Protein AF-A0AA35XNC8-F1 (afdb_monomer_lite)

Radius of gyration: 22.37 Å; chains: 1; bounding box: 55×34×72 Å

Structure (mmCIF, N/CA/C/O backbone):
data_AF-A0AA35XNC8-F1
#
_entry.id   AF-A0AA35XNC8-F1
#
loop_
_atom_site.group_PDB
_atom_site.id
_atom_site.type_symbol
_atom_site.label_atom_id
_atom_site.label_alt_id
_atom_site.label_comp_id
_atom_site.label_asym_id
_atom_site.label_entity_id
_atom_site.label_seq_id
_atom_site.pdbx_PDB_ins_code
_atom_site.Cartn_x
_atom_site.Cartn_y
_atom_site.Cartn_z
_atom_site.occupancy
_atom_site.B_iso_or_equiv
_atom_site.auth_seq_id
_atom_site.auth_comp_id
_atom_site.auth_asym_id
_atom_site.auth_atom_id
_atom_site.pdbx_PDB_model_num
ATOM 1 N N . MET A 1 1 ? 2.732 8.756 -33.847 1.00 61.25 1 MET A N 1
ATOM 2 C CA . MET A 1 1 ? 2.305 8.110 -32.592 1.00 61.25 1 MET A CA 1
ATOM 3 C C . MET A 1 1 ? 0.828 7.819 -32.743 1.00 61.25 1 MET A C 1
ATOM 5 O O . MET A 1 1 ? 0.049 8.764 -32.732 1.00 61.25 1 MET A O 1
ATOM 9 N N . ASP A 1 2 ? 0.457 6.564 -33.000 1.00 80.44 2 ASP A N 1
ATOM 10 C CA . ASP A 1 2 ? -0.952 6.198 -33.163 1.00 80.44 2 ASP A CA 1
ATOM 11 C C . ASP A 1 2 ? -1.703 6.401 -31.843 1.00 80.44 2 ASP A C 1
ATOM 13 O O . ASP A 1 2 ? -1.246 5.973 -30.781 1.00 80.44 2 ASP A O 1
ATOM 17 N N . TYR A 1 3 ? -2.865 7.059 -31.907 1.00 86.06 3 TYR A N 1
ATOM 18 C CA . TYR A 1 3 ? -3.684 7.421 -30.743 1.00 86.06 3 TYR A CA 1
ATOM 19 C C . TYR A 1 3 ? -4.004 6.230 -29.823 1.00 86.06 3 TYR A C 1
ATOM 21 O O . TYR A 1 3 ? -4.162 6.409 -28.618 1.00 86.06 3 TYR A O 1
ATOM 29 N N . ILE A 1 4 ? -4.061 5.014 -30.370 1.00 87.62 4 ILE A N 1
ATOM 30 C CA . ILE A 1 4 ? -4.363 3.781 -29.632 1.00 87.62 4 ILE A CA 1
ATOM 31 C C . ILE A 1 4 ? -3.301 3.482 -28.566 1.00 87.62 4 ILE A C 1
ATOM 33 O O . ILE A 1 4 ? -3.657 3.203 -27.424 1.00 87.62 4 ILE A O 1
ATOM 37 N N . TYR A 1 5 ? -2.010 3.586 -28.893 1.00 87.19 5 TYR A N 1
ATOM 38 C CA . TYR A 1 5 ? -0.937 3.305 -27.930 1.00 87.19 5 TYR A CA 1
ATOM 39 C C . TYR A 1 5 ? -0.861 4.371 -26.836 1.00 87.19 5 TYR A C 1
ATOM 41 O O . TYR A 1 5 ? -0.647 4.054 -25.668 1.00 87.19 5 TYR A O 1
ATOM 49 N N . PHE A 1 6 ? -1.134 5.632 -27.187 1.00 87.31 6 PHE A N 1
ATOM 50 C CA . PHE A 1 6 ? -1.259 6.703 -26.199 1.00 87.31 6 PHE A CA 1
ATOM 51 C C . PHE A 1 6 ? -2.399 6.428 -25.203 1.00 87.31 6 PHE A C 1
ATOM 53 O O . PHE A 1 6 ? -2.212 6.544 -23.990 1.00 87.31 6 PHE A O 1
ATOM 60 N N . LEU A 1 7 ? -3.568 6.014 -25.702 1.00 89.81 7 LEU A N 1
ATOM 61 C CA . LEU A 1 7 ? -4.708 5.647 -24.860 1.00 89.81 7 LEU A CA 1
ATOM 62 C C . LEU A 1 7 ? -4.419 4.409 -24.001 1.00 89.81 7 LEU A C 1
ATOM 64 O O . LEU A 1 7 ? -4.830 4.382 -22.843 1.00 89.81 7 LEU A O 1
ATOM 68 N N . ALA A 1 8 ? -3.684 3.422 -24.524 1.00 91.12 8 ALA A N 1
ATOM 69 C CA . ALA A 1 8 ? -3.247 2.258 -23.754 1.00 91.12 8 ALA A CA 1
ATOM 70 C C . ALA A 1 8 ? -2.325 2.664 -22.592 1.00 91.12 8 ALA A C 1
ATOM 72 O O . ALA A 1 8 ? -2.560 2.253 -21.457 1.00 91.12 8 ALA A O 1
ATOM 73 N N . GLY A 1 9 ? -1.346 3.543 -22.836 1.00 87.81 9 GLY A N 1
ATOM 74 C CA . GLY A 1 9 ? -0.473 4.089 -21.791 1.00 87.81 9 GLY A CA 1
ATOM 75 C C . GLY A 1 9 ? -1.245 4.829 -20.692 1.00 87.81 9 GLY A C 1
ATOM 76 O O . GLY A 1 9 ? -1.026 4.591 -19.502 1.00 87.81 9 GLY A O 1
ATOM 77 N N . PHE A 1 10 ? -2.209 5.674 -21.071 1.00 91.19 10 PHE A N 1
ATOM 78 C CA . PHE A 1 10 ? -3.098 6.332 -20.106 1.00 91.19 10 PHE A CA 1
ATOM 79 C C . PHE A 1 10 ? -3.955 5.318 -19.330 1.00 91.19 10 PHE A C 1
ATOM 81 O O . PHE A 1 10 ? -4.098 5.416 -18.110 1.00 91.19 10 PHE A O 1
ATOM 88 N N . GLY A 1 11 ? -4.489 4.314 -20.027 1.00 91.06 11 GLY A N 1
ATOM 89 C CA . GLY A 1 11 ? -5.293 3.244 -19.449 1.00 91.06 11 GLY A CA 1
ATOM 90 C C . GLY A 1 11 ? -4.526 2.379 -18.447 1.00 91.06 11 GLY A C 1
ATOM 91 O O . GLY A 1 11 ? -5.089 2.009 -17.419 1.00 91.06 11 GLY A O 1
ATOM 92 N N . ILE A 1 12 ? -3.239 2.108 -18.689 1.00 89.88 12 ILE A N 1
ATOM 93 C CA . ILE A 1 12 ? -2.353 1.416 -17.740 1.00 89.88 12 ILE A CA 1
ATOM 94 C C . ILE A 1 12 ? -2.270 2.204 -16.434 1.00 89.88 12 ILE A C 1
ATOM 96 O O . ILE A 1 12 ? -2.503 1.646 -15.361 1.00 89.88 12 ILE A O 1
ATOM 100 N N . LEU A 1 13 ? -1.979 3.506 -16.520 1.00 87.25 13 LEU A N 1
ATOM 101 C CA . LEU A 1 13 ? -1.857 4.362 -15.342 1.00 87.25 13 LEU A CA 1
ATOM 102 C C . LEU A 1 13 ? -3.179 4.414 -14.565 1.00 87.25 13 LEU A C 1
ATOM 104 O O . LEU A 1 13 ? -3.194 4.217 -13.349 1.00 87.25 13 LEU A O 1
ATOM 108 N N . ALA A 1 14 ? -4.294 4.611 -15.273 1.00 90.06 14 ALA A N 1
ATOM 109 C CA . ALA A 1 14 ? -5.628 4.600 -14.683 1.00 90.06 14 ALA A CA 1
ATOM 110 C C . ALA A 1 14 ? -5.950 3.256 -14.006 1.00 90.06 14 ALA A C 1
ATOM 112 O O . ALA A 1 14 ? -6.479 3.242 -12.897 1.00 90.06 14 ALA A O 1
ATOM 113 N N . GLY A 1 15 ? -5.592 2.130 -14.629 1.00 84.31 15 GLY A N 1
ATOM 114 C CA . GLY A 1 15 ? -5.801 0.791 -14.080 1.00 84.31 15 GLY A CA 1
ATOM 115 C C . GLY A 1 15 ? -4.988 0.527 -12.811 1.00 84.31 15 GLY A C 1
ATOM 116 O O . GLY A 1 15 ? -5.530 0.005 -11.837 1.00 84.31 15 GLY A O 1
ATOM 117 N N . ILE A 1 16 ? -3.722 0.955 -12.768 1.00 84.38 16 ILE A N 1
ATOM 118 C CA . ILE A 1 16 ? -2.881 0.864 -11.561 1.00 84.38 16 ILE A CA 1
ATOM 119 C C . ILE A 1 16 ? -3.500 1.677 -10.417 1.00 84.38 16 ILE A C 1
ATOM 121 O O . ILE A 1 16 ? -3.645 1.170 -9.301 1.00 84.38 16 ILE A O 1
ATOM 125 N N . TYR A 1 17 ? -3.930 2.914 -10.688 1.00 85.00 17 TYR A N 1
ATOM 126 C CA . TYR A 1 17 ? -4.612 3.725 -9.678 1.00 85.00 17 TYR A CA 1
ATOM 127 C C . TYR A 1 17 ? -5.969 3.140 -9.271 1.00 85.00 17 TYR A C 1
ATOM 129 O O . TYR A 1 17 ? -6.322 3.226 -8.100 1.00 85.00 17 TYR A O 1
ATOM 137 N N . ALA A 1 18 ? -6.697 2.475 -10.171 1.00 86.31 18 ALA A N 1
ATOM 138 C CA . ALA A 1 18 ? -7.939 1.786 -9.827 1.00 86.31 18 ALA A CA 1
ATOM 139 C C . ALA A 1 18 ? -7.706 0.622 -8.847 1.00 86.31 18 ALA A C 1
ATOM 141 O O . ALA A 1 18 ? -8.467 0.472 -7.890 1.00 86.31 18 ALA A O 1
ATOM 142 N N . VAL A 1 19 ? -6.630 -0.158 -9.014 1.00 81.50 19 VAL A N 1
ATOM 143 C CA . VAL A 1 19 ? -6.232 -1.190 -8.035 1.00 81.50 19 VAL A CA 1
ATOM 144 C C . VAL A 1 19 ? -5.935 -0.556 -6.674 1.00 81.50 19 VAL A C 1
ATOM 146 O O . VAL A 1 19 ? -6.385 -1.052 -5.639 1.00 81.50 19 VAL A O 1
ATOM 149 N N . PHE A 1 20 ? -5.232 0.576 -6.664 1.00 78.25 20 PHE A N 1
ATOM 150 C CA . PHE A 1 20 ? -4.963 1.322 -5.436 1.00 78.25 20 PHE A CA 1
ATOM 151 C C . PHE A 1 20 ? -6.258 1.817 -4.767 1.00 78.25 20 PHE A C 1
ATOM 153 O O . PHE A 1 20 ? -6.438 1.662 -3.556 1.00 78.25 20 PHE A O 1
ATOM 160 N N . THR A 1 21 ? -7.206 2.333 -5.553 1.00 82.38 21 THR A N 1
ATOM 161 C CA . THR A 1 21 ? -8.539 2.729 -5.081 1.00 82.38 21 THR A CA 1
ATOM 162 C C . THR A 1 21 ? -9.328 1.548 -4.513 1.00 82.38 21 THR A C 1
ATOM 164 O O . THR A 1 21 ? -10.007 1.722 -3.502 1.00 82.38 21 THR A O 1
ATOM 167 N N . LEU A 1 22 ? -9.223 0.341 -5.084 1.00 77.44 22 LEU A N 1
ATOM 168 C CA . LEU A 1 22 ? -9.849 -0.859 -4.513 1.00 77.44 22 LEU A CA 1
ATOM 169 C C . LEU A 1 22 ? -9.282 -1.193 -3.128 1.00 77.44 22 LEU A C 1
ATOM 171 O O . LEU A 1 22 ? -10.053 -1.456 -2.207 1.00 77.44 22 LEU A O 1
ATOM 175 N N . GLY A 1 23 ? -7.961 -1.112 -2.945 1.00 75.81 23 GLY A N 1
ATOM 176 C CA . GLY A 1 23 ? -7.331 -1.297 -1.631 1.00 75.81 23 GLY A CA 1
ATOM 177 C C . GLY A 1 23 ? -7.822 -0.281 -0.592 1.00 75.81 23 GLY A C 1
ATOM 178 O O . GLY A 1 23 ? -8.195 -0.652 0.524 1.00 75.81 23 GLY A O 1
ATOM 179 N N . LEU A 1 24 ? -7.910 0.996 -0.982 1.00 77.06 24 LEU A N 1
ATOM 180 C CA . LEU A 1 24 ? -8.480 2.061 -0.149 1.00 77.06 24 LEU A CA 1
ATOM 181 C C . LEU A 1 24 ? -9.948 1.803 0.211 1.00 77.06 24 LEU A C 1
ATOM 183 O O . LEU A 1 24 ? -10.352 2.010 1.358 1.00 77.06 24 LEU A O 1
ATOM 187 N N . ASN A 1 25 ? -10.739 1.330 -0.752 1.00 78.75 25 ASN A N 1
ATOM 188 C CA . ASN A 1 25 ? -12.145 1.008 -0.548 1.00 78.75 25 ASN A CA 1
ATOM 189 C C . ASN A 1 25 ? -12.319 -0.134 0.466 1.00 78.75 25 ASN A C 1
ATOM 191 O O . ASN A 1 25 ? -13.201 -0.064 1.314 1.00 78.75 25 ASN A O 1
ATOM 195 N N . ILE A 1 26 ? -11.437 -1.137 0.462 1.00 72.56 26 ILE A N 1
ATOM 196 C CA . ILE A 1 26 ? -11.456 -2.217 1.461 1.00 72.56 26 ILE A CA 1
ATOM 197 C C . ILE A 1 26 ? -11.151 -1.674 2.858 1.00 72.56 26 ILE A C 1
ATOM 199 O O . ILE A 1 26 ? -11.923 -1.903 3.792 1.00 72.56 26 ILE A O 1
ATOM 203 N N . HIS A 1 27 ? -10.057 -0.924 3.003 1.00 72.75 27 HIS A N 1
ATOM 204 C CA . HIS A 1 27 ? -9.637 -0.388 4.297 1.00 72.75 27 HIS A CA 1
ATOM 205 C C . HIS A 1 27 ? -10.682 0.568 4.880 1.00 72.75 27 HIS A C 1
ATOM 207 O O . HIS A 1 27 ? -11.258 0.294 5.930 1.00 72.75 27 HIS A O 1
ATOM 213 N N . TRP A 1 28 ? -11.004 1.656 4.188 1.00 74.75 28 TRP A N 1
ATOM 214 C CA . TRP A 1 28 ? -11.956 2.622 4.730 1.00 74.75 28 TRP A CA 1
ATOM 215 C C . TRP A 1 28 ? -13.394 2.112 4.596 1.00 74.75 28 TRP A C 1
ATOM 217 O O . TRP A 1 28 ? -14.143 2.047 5.571 1.00 74.75 28 TRP A O 1
ATOM 227 N N . GLY A 1 29 ? -13.786 1.721 3.386 1.00 72.81 29 GLY A N 1
ATOM 228 C CA . GLY A 1 29 ? -15.172 1.415 3.035 1.00 72.81 29 GLY A CA 1
ATOM 229 C C . GLY A 1 29 ? -15.749 0.180 3.724 1.00 72.81 29 GLY A C 1
ATOM 230 O O . GLY A 1 29 ? -16.945 0.169 3.997 1.00 72.81 29 GLY A O 1
ATOM 231 N N . TYR A 1 30 ? -14.949 -0.827 4.080 1.00 68.25 30 TYR A N 1
ATOM 232 C CA . TYR A 1 30 ? -15.479 -2.030 4.741 1.00 68.25 30 TYR A CA 1
ATOM 233 C C . TYR A 1 30 ? -15.036 -2.189 6.186 1.00 68.25 30 TYR A C 1
ATOM 235 O O . TYR A 1 30 ? -15.840 -2.629 7.002 1.00 68.25 30 TYR A O 1
ATOM 243 N N . THR A 1 31 ? -13.799 -1.815 6.523 1.00 69.62 31 THR A N 1
ATOM 244 C CA . THR A 1 31 ? -13.296 -1.990 7.896 1.00 69.62 31 THR A CA 1
ATOM 245 C C . THR A 1 31 ? -13.453 -0.750 8.775 1.00 69.62 31 THR A C 1
ATOM 247 O O . THR A 1 31 ? -13.334 -0.857 9.990 1.00 69.62 31 THR A O 1
ATOM 250 N N . GLY A 1 32 ? -13.710 0.427 8.189 1.00 71.06 32 GLY A N 1
ATOM 251 C CA . GLY A 1 32 ? -13.761 1.695 8.926 1.00 71.06 32 GLY A CA 1
ATOM 252 C C . GLY A 1 32 ? -12.393 2.179 9.417 1.00 71.06 32 GLY A C 1
ATOM 253 O O . GLY A 1 32 ? -12.315 3.189 10.112 1.00 71.06 32 GLY A O 1
ATOM 254 N N . LEU A 1 33 ? -11.311 1.481 9.058 1.00 72.00 33 LEU A N 1
ATOM 255 C CA . LEU A 1 33 ? -9.954 1.846 9.435 1.00 72.00 33 LEU A CA 1
ATOM 256 C C . LEU A 1 33 ? -9.457 2.974 8.534 1.00 72.00 33 LEU A C 1
ATOM 258 O O . LEU A 1 33 ? -9.232 2.794 7.335 1.00 72.00 33 LEU A O 1
ATOM 262 N N . PHE A 1 34 ? -9.247 4.140 9.134 1.00 74.88 34 PHE A N 1
ATOM 263 C CA . PHE A 1 34 ? -8.642 5.272 8.454 1.00 74.88 34 PHE A CA 1
ATOM 264 C C . PHE A 1 34 ? -7.114 5.095 8.418 1.00 74.88 34 PHE A C 1
ATOM 266 O O . PHE A 1 34 ? -6.420 5.299 9.410 1.00 74.88 34 PHE A O 1
ATOM 273 N N . ASN A 1 35 ? -6.587 4.651 7.273 1.00 75.75 35 ASN A N 1
ATOM 274 C CA . ASN A 1 35 ? -5.155 4.457 7.028 1.00 75.75 35 ASN A CA 1
ATOM 275 C C . ASN A 1 35 ? -4.712 5.356 5.867 1.00 75.75 35 ASN A C 1
ATOM 277 O O . ASN A 1 35 ? -5.037 5.089 4.710 1.00 75.75 35 ASN A O 1
ATOM 281 N N . ILE A 1 36 ? -3.961 6.412 6.185 1.00 79.69 36 ILE A N 1
ATOM 282 C CA . ILE A 1 36 ? -3.447 7.383 5.206 1.00 79.69 36 ILE A CA 1
ATOM 283 C C . ILE A 1 36 ? -2.146 6.868 4.565 1.00 79.69 36 ILE A C 1
ATOM 285 O O . ILE A 1 36 ? -1.835 7.180 3.418 1.00 79.69 36 ILE A O 1
ATOM 289 N N . GLY A 1 37 ? -1.392 6.029 5.276 1.00 76.75 37 GLY A N 1
ATOM 290 C CA . GLY A 1 37 ? -0.090 5.523 4.845 1.00 76.75 37 GLY A CA 1
ATOM 291 C C . GLY A 1 37 ? -0.099 4.385 3.829 1.00 76.75 37 GLY A C 1
ATOM 292 O O . GLY A 1 37 ? 0.940 3.758 3.625 1.00 76.75 37 GLY A O 1
ATOM 293 N N . ILE A 1 38 ? -1.227 4.084 3.180 1.00 75.62 38 ILE A N 1
ATOM 294 C CA . ILE A 1 38 ? -1.322 2.973 2.219 1.00 75.62 38 ILE A CA 1
ATOM 295 C C . ILE A 1 38 ? -0.320 3.109 1.054 1.00 75.62 38 ILE A C 1
ATOM 297 O O . ILE A 1 38 ? 0.189 2.110 0.548 1.00 75.62 38 ILE A O 1
ATOM 301 N N . ALA A 1 39 ? 0.041 4.344 0.686 1.00 79.69 39 ALA A N 1
ATOM 302 C CA . ALA A 1 39 ? 1.067 4.630 -0.315 1.00 79.69 39 ALA A CA 1
ATOM 303 C C . ALA A 1 39 ? 2.458 4.106 0.090 1.00 79.69 39 ALA A C 1
ATOM 305 O O . ALA A 1 39 ? 3.228 3.694 -0.773 1.00 79.69 39 ALA A O 1
ATOM 306 N N . GLY A 1 40 ? 2.768 4.061 1.390 1.00 77.69 40 GLY A N 1
ATOM 307 C CA . GLY A 1 40 ? 4.010 3.482 1.905 1.00 77.69 40 GLY A CA 1
ATOM 308 C C . GLY A 1 40 ? 4.077 1.970 1.701 1.00 77.69 40 GLY A C 1
ATOM 309 O O . GLY A 1 40 ? 5.099 1.450 1.263 1.00 77.69 40 GLY A O 1
ATOM 310 N N . PHE A 1 41 ? 2.967 1.266 1.937 1.00 75.06 41 PHE A N 1
ATOM 311 C CA . PHE A 1 41 ? 2.860 -0.171 1.656 1.00 75.06 41 PHE A CA 1
ATOM 312 C C . PHE A 1 41 ? 2.947 -0.467 0.159 1.00 75.06 41 PHE A C 1
ATOM 314 O O . PHE A 1 41 ? 3.627 -1.409 -0.245 1.00 75.06 41 PHE A O 1
ATOM 321 N N . PHE A 1 42 ? 2.299 0.365 -0.661 1.00 77.50 42 PHE A N 1
ATOM 322 C CA . PHE A 1 42 ? 2.417 0.287 -2.113 1.00 77.50 42 P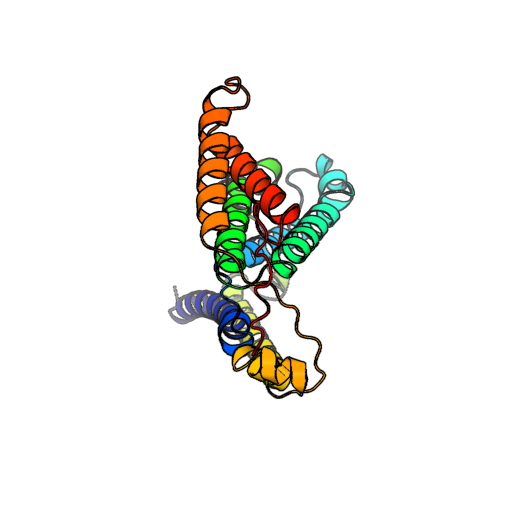HE A CA 1
ATOM 323 C C . PHE A 1 42 ? 3.871 0.475 -2.566 1.00 77.50 42 PHE A C 1
ATOM 325 O O . PHE A 1 42 ? 4.372 -0.335 -3.341 1.00 77.50 42 PHE A O 1
ATOM 332 N N . ALA A 1 43 ? 4.570 1.482 -2.031 1.00 78.94 43 ALA A N 1
ATOM 333 C CA . ALA A 1 43 ? 5.981 1.712 -2.319 1.00 78.94 43 ALA A CA 1
ATOM 334 C C . ALA A 1 43 ? 6.842 0.509 -1.908 1.00 78.94 43 ALA A C 1
ATOM 336 O O . ALA A 1 43 ? 7.613 0.020 -2.726 1.00 78.94 43 ALA A O 1
ATOM 337 N N . LEU A 1 44 ? 6.674 -0.023 -0.691 1.00 75.75 44 LEU A N 1
ATOM 338 C CA . LEU A 1 44 ? 7.398 -1.220 -0.246 1.00 75.75 44 LEU A CA 1
ATOM 339 C C . LEU A 1 44 ? 7.192 -2.397 -1.203 1.00 75.75 44 LEU A C 1
ATOM 341 O O . LEU A 1 44 ? 8.173 -3.003 -1.624 1.00 75.75 44 LEU A O 1
ATOM 345 N N . GLY A 1 45 ? 5.951 -2.697 -1.594 1.00 72.88 45 GLY A N 1
ATOM 346 C CA . GLY A 1 45 ? 5.657 -3.778 -2.538 1.00 72.88 45 GLY A CA 1
ATOM 347 C C . GLY A 1 45 ? 6.269 -3.547 -3.923 1.00 72.88 45 GLY A C 1
ATOM 348 O O . GLY A 1 45 ? 6.921 -4.440 -4.464 1.00 72.88 45 GLY A O 1
ATOM 349 N N . ALA A 1 46 ? 6.118 -2.339 -4.474 1.00 78.50 46 ALA A N 1
ATOM 350 C CA . ALA A 1 46 ? 6.646 -1.977 -5.787 1.00 78.50 46 ALA A CA 1
ATOM 351 C C . ALA A 1 46 ? 8.181 -2.041 -5.827 1.00 78.50 46 ALA A C 1
ATOM 353 O O . ALA A 1 46 ? 8.743 -2.687 -6.711 1.00 78.50 46 ALA A O 1
ATOM 354 N N . TYR A 1 47 ? 8.863 -1.444 -4.843 1.00 75.44 47 TYR A N 1
ATOM 355 C CA . TYR A 1 47 ? 10.322 -1.503 -4.738 1.00 75.44 47 TYR A CA 1
ATOM 356 C C . TYR A 1 47 ? 10.820 -2.920 -4.448 1.00 75.44 47 TYR A C 1
ATOM 358 O O . TYR A 1 47 ? 11.827 -3.319 -5.020 1.00 75.44 47 TYR A O 1
ATOM 366 N N . THR A 1 48 ? 10.101 -3.717 -3.647 1.00 73.88 48 THR A N 1
ATOM 367 C CA . THR A 1 48 ? 10.444 -5.137 -3.443 1.00 73.88 48 THR A CA 1
ATOM 368 C C . THR A 1 48 ? 10.395 -5.896 -4.763 1.00 73.88 48 THR A C 1
ATOM 370 O O . THR A 1 48 ? 11.359 -6.562 -5.126 1.00 73.88 48 THR A O 1
ATOM 373 N N . SER A 1 49 ? 9.300 -5.764 -5.517 1.00 72.12 49 SER A N 1
ATOM 374 C CA . SER A 1 49 ? 9.161 -6.434 -6.811 1.00 72.12 49 SER A CA 1
ATOM 375 C C . SER A 1 49 ? 10.221 -5.970 -7.810 1.00 72.12 49 SER A C 1
ATOM 377 O O . SER A 1 49 ? 10.766 -6.794 -8.538 1.00 72.12 49 SER A O 1
ATOM 379 N N . ALA A 1 50 ? 10.528 -4.673 -7.850 1.00 76.69 50 ALA A N 1
ATOM 380 C CA . ALA A 1 50 ? 11.545 -4.120 -8.738 1.00 76.69 50 ALA A CA 1
ATOM 381 C C . ALA A 1 50 ? 12.951 -4.623 -8.377 1.00 76.69 50 ALA A C 1
ATOM 383 O O . ALA A 1 50 ? 13.697 -5.022 -9.265 1.00 76.69 50 ALA A O 1
ATOM 384 N N . LEU A 1 51 ? 13.303 -4.673 -7.091 1.00 73.00 51 LEU A N 1
ATOM 385 C CA . LEU A 1 51 ? 14.611 -5.155 -6.636 1.00 73.00 51 LEU A CA 1
ATOM 386 C C . LEU A 1 51 ? 14.796 -6.657 -6.850 1.00 73.00 51 LEU A C 1
ATOM 388 O O . LEU A 1 51 ? 15.883 -7.081 -7.215 1.00 73.00 51 LEU A O 1
ATOM 392 N N . LEU A 1 52 ? 13.735 -7.453 -6.691 1.00 71.88 52 LEU A N 1
ATOM 393 C CA . LEU A 1 52 ? 13.784 -8.895 -6.957 1.00 71.88 52 LEU A CA 1
ATOM 394 C C . LEU A 1 52 ? 13.890 -9.236 -8.448 1.00 71.88 52 LEU A C 1
ATOM 39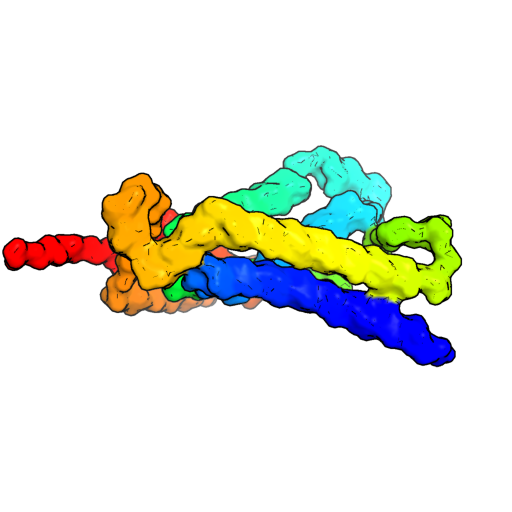6 O O . LEU A 1 52 ? 14.292 -10.344 -8.790 1.00 71.88 52 LEU A O 1
ATOM 400 N N . THR A 1 53 ? 13.481 -8.323 -9.330 1.00 72.75 53 THR A N 1
ATOM 401 C CA . THR A 1 53 ? 13.421 -8.576 -10.779 1.00 72.75 53 THR A CA 1
ATOM 402 C C . THR A 1 53 ? 14.551 -7.907 -11.549 1.00 72.75 53 THR A C 1
ATOM 404 O O . THR A 1 53 ? 14.953 -8.416 -12.589 1.00 72.75 53 THR A O 1
ATOM 407 N N . THR A 1 54 ? 15.080 -6.783 -11.071 1.00 71.06 54 THR A N 1
ATOM 408 C CA . THR A 1 54 ? 16.150 -6.048 -11.759 1.00 71.06 54 THR A CA 1
ATOM 409 C C . THR A 1 54 ? 17.490 -6.751 -11.558 1.00 71.06 54 THR A C 1
ATOM 411 O O . THR A 1 54 ? 17.778 -7.229 -10.469 1.00 71.06 54 THR A O 1
ATOM 414 N N . ALA A 1 55 ? 18.328 -6.811 -12.595 1.00 60.72 55 ALA A N 1
ATOM 415 C CA . ALA A 1 55 ? 19.700 -7.301 -12.468 1.00 60.72 55 ALA A CA 1
ATOM 416 C C . ALA A 1 55 ? 20.536 -6.359 -11.572 1.00 60.72 55 ALA A C 1
ATOM 418 O O . ALA A 1 55 ? 20.296 -5.147 -11.569 1.00 60.72 55 ALA A O 1
ATOM 419 N N . PRO A 1 56 ? 21.526 -6.873 -10.825 1.00 56.97 56 PRO A N 1
ATOM 420 C CA . PRO A 1 56 ? 22.380 -6.045 -9.984 1.00 56.97 56 PRO A CA 1
ATOM 421 C C . PRO A 1 56 ? 23.133 -5.014 -10.841 1.00 56.97 56 PRO A C 1
ATOM 423 O O . PRO A 1 56 ? 23.464 -5.286 -11.999 1.00 56.97 56 PRO A O 1
ATOM 426 N N . PRO A 1 57 ? 23.486 -3.850 -10.276 1.00 55.25 57 PRO A N 1
ATOM 427 C CA . PRO A 1 57 ? 24.276 -2.841 -10.979 1.00 55.25 57 PRO A CA 1
ATOM 428 C C . PRO A 1 57 ? 25.695 -3.314 -11.361 1.00 55.25 57 PRO A C 1
ATOM 430 O O . PRO A 1 57 ? 26.308 -2.709 -12.239 1.00 55.25 57 PRO A O 1
ATOM 433 N N . SER A 1 58 ? 26.216 -4.392 -10.758 1.00 52.56 58 SER A N 1
ATOM 434 C CA . SER A 1 58 ? 27.441 -5.076 -11.196 1.00 52.56 58 SER A CA 1
ATOM 435 C C . SER A 1 58 ? 27.378 -6.597 -10.939 1.00 52.56 58 SER A C 1
ATOM 437 O O . SER A 1 58 ? 26.786 -7.016 -9.942 1.00 52.56 58 SER A O 1
ATOM 439 N N . PRO A 1 59 ? 27.995 -7.445 -11.795 1.00 54.34 59 PRO A N 1
ATOM 440 C CA . PRO A 1 59 ? 28.023 -8.904 -11.612 1.00 54.34 59 PRO A CA 1
ATOM 441 C C . PRO A 1 59 ? 28.703 -9.351 -10.311 1.00 54.34 59 PRO A C 1
ATOM 443 O O . PRO A 1 59 ? 28.313 -10.353 -9.724 1.00 54.34 59 PRO A O 1
ATOM 446 N N . GLU A 1 60 ? 29.684 -8.580 -9.839 1.00 58.44 60 GLU A N 1
ATOM 447 C CA . GLU A 1 60 ? 30.415 -8.825 -8.588 1.00 58.44 60 GLU A CA 1
ATOM 448 C C . GLU A 1 60 ? 29.530 -8.663 -7.346 1.00 58.44 60 GLU A C 1
ATOM 450 O O . GLU A 1 60 ? 29.774 -9.301 -6.329 1.00 58.44 60 GLU A O 1
ATOM 455 N N . LEU A 1 61 ? 28.474 -7.847 -7.436 1.00 57.19 61 LEU A N 1
ATOM 456 C CA . LEU A 1 61 ? 27.509 -7.633 -6.359 1.00 57.19 61 LEU A CA 1
ATOM 457 C C . LEU A 1 61 ? 26.278 -8.541 -6.494 1.00 57.19 61 LEU A C 1
ATOM 459 O O . LEU A 1 61 ? 25.359 -8.409 -5.697 1.00 57.19 61 LEU A O 1
ATOM 463 N N . PHE A 1 62 ? 26.215 -9.448 -7.481 1.00 51.06 62 PHE A N 1
ATOM 464 C CA . PHE A 1 62 ? 25.027 -10.276 -7.738 1.00 51.06 62 PHE A CA 1
ATOM 465 C C . PHE A 1 62 ? 24.689 -11.216 -6.579 1.00 51.06 62 PHE A C 1
ATOM 467 O O . PHE A 1 62 ? 23.520 -11.338 -6.208 1.00 51.06 62 PHE A O 1
ATOM 474 N N . GLU A 1 63 ? 25.706 -11.849 -5.991 1.00 49.44 63 GLU A N 1
ATOM 475 C CA . GLU A 1 63 ? 25.528 -12.736 -4.841 1.00 49.44 63 GLU A CA 1
ATOM 476 C C . GLU A 1 63 ? 25.119 -11.952 -3.586 1.00 49.44 63 GLU A C 1
ATOM 478 O O . GLU A 1 63 ? 24.199 -12.382 -2.902 1.00 49.44 63 GLU A O 1
ATOM 483 N N . ASP A 1 64 ? 25.655 -10.754 -3.337 1.00 55.88 64 ASP A N 1
ATOM 484 C CA . ASP A 1 64 ? 25.197 -9.876 -2.242 1.00 55.88 64 ASP A CA 1
ATOM 485 C C . ASP A 1 64 ? 23.788 -9.296 -2.488 1.00 55.88 64 ASP A C 1
ATOM 487 O O . ASP A 1 64 ? 23.003 -9.116 -1.555 1.00 55.88 64 ASP A O 1
ATOM 491 N N . PHE A 1 65 ? 23.445 -9.039 -3.752 1.00 54.25 65 PHE A N 1
ATOM 492 C CA . PHE A 1 65 ? 22.185 -8.440 -4.194 1.00 54.25 65 PHE A CA 1
ATOM 493 C C . PHE A 1 65 ? 21.003 -9.432 -4.171 1.00 54.25 65 PHE A C 1
ATOM 495 O O . PHE A 1 65 ? 19.907 -9.051 -3.760 1.00 54.25 65 PHE A O 1
ATOM 502 N N . ILE A 1 66 ? 21.212 -10.704 -4.551 1.00 45.09 66 ILE A N 1
ATOM 503 C CA . ILE A 1 66 ? 20.184 -11.773 -4.548 1.00 45.09 66 ILE A CA 1
ATOM 504 C C . ILE A 1 66 ? 20.304 -12.691 -3.317 1.00 45.09 66 ILE A C 1
ATOM 506 O O . ILE A 1 66 ? 19.294 -13.028 -2.697 1.00 45.09 66 ILE A O 1
ATOM 510 N N . PHE A 1 67 ? 21.523 -13.115 -2.963 1.00 43.19 67 PHE A N 1
ATOM 511 C CA . PHE A 1 67 ? 21.808 -14.176 -1.983 1.00 43.19 67 PHE A CA 1
ATOM 512 C C . PHE A 1 67 ? 22.421 -13.682 -0.662 1.00 43.19 67 PHE A C 1
ATOM 514 O O . PHE A 1 67 ? 22.539 -14.475 0.272 1.00 43.19 67 PHE A O 1
ATOM 521 N N . GLY A 1 68 ? 22.702 -12.383 -0.509 1.00 50.75 68 GLY A N 1
ATOM 522 C CA . GLY A 1 68 ? 23.269 -11.771 0.701 1.00 50.75 68 GLY A CA 1
ATOM 523 C C . GLY A 1 68 ? 22.356 -11.773 1.936 1.00 50.75 68 GLY A C 1
ATOM 524 O O . GLY A 1 68 ? 22.540 -10.957 2.837 1.00 50.75 68 GLY A O 1
ATOM 525 N N . GLY A 1 69 ? 21.327 -12.630 1.983 1.00 45.34 69 GLY A N 1
ATOM 526 C CA . GLY A 1 69 ? 20.548 -12.993 3.175 1.00 45.34 69 GLY A CA 1
ATOM 527 C C . GLY A 1 69 ? 19.715 -11.887 3.835 1.00 45.34 69 GLY A C 1
ATOM 528 O O . GLY A 1 69 ? 18.852 -12.199 4.655 1.00 45.34 69 GLY A O 1
ATOM 529 N N . ASN A 1 70 ? 19.918 -10.620 3.469 1.00 54.00 70 ASN A N 1
ATOM 530 C CA . ASN A 1 70 ? 19.364 -9.462 4.156 1.00 54.00 70 ASN A CA 1
ATOM 531 C C . ASN A 1 70 ? 18.350 -8.672 3.330 1.00 54.00 70 ASN A C 1
ATOM 533 O O . ASN A 1 70 ? 17.473 -8.107 3.947 1.00 54.00 70 ASN A O 1
ATOM 537 N N . LEU A 1 71 ? 18.358 -8.622 1.992 1.00 55.12 71 LEU A N 1
ATOM 538 C CA . LEU A 1 71 ? 17.456 -7.695 1.277 1.00 55.12 71 LEU A CA 1
ATOM 539 C C . LEU A 1 71 ? 16.006 -8.207 1.168 1.00 55.12 71 LEU A C 1
ATOM 541 O O . LEU A 1 71 ? 15.077 -7.516 1.581 1.00 55.12 71 LEU A O 1
ATOM 545 N N . ALA A 1 72 ? 15.799 -9.443 0.701 1.00 50.50 72 ALA A N 1
ATOM 546 C CA . ALA A 1 72 ? 14.469 -10.064 0.665 1.00 50.50 72 ALA A CA 1
ATOM 547 C C . ALA A 1 72 ? 13.920 -10.324 2.080 1.00 50.50 72 ALA A C 1
ATOM 549 O O . ALA A 1 72 ? 12.737 -10.103 2.341 1.00 50.50 72 ALA A O 1
ATOM 550 N N . ASN A 1 73 ? 14.793 -10.707 3.020 1.00 50.22 73 ASN A N 1
ATOM 551 C CA . ASN A 1 73 ? 14.435 -10.837 4.428 1.00 50.22 73 ASN A CA 1
ATOM 552 C C . ASN A 1 73 ? 14.203 -9.481 5.102 1.00 50.22 73 ASN A C 1
ATOM 554 O O . ASN A 1 73 ? 13.308 -9.430 5.922 1.00 50.22 73 ASN A O 1
ATOM 558 N N . ALA A 1 74 ? 14.902 -8.390 4.761 1.00 53.06 74 ALA A N 1
ATOM 559 C CA . ALA A 1 74 ? 14.666 -7.053 5.329 1.00 53.06 74 ALA A CA 1
ATOM 560 C C . ALA A 1 74 ? 13.454 -6.349 4.717 1.00 53.06 74 ALA A C 1
ATOM 562 O O . ALA A 1 74 ? 12.818 -5.567 5.411 1.00 53.06 74 ALA A O 1
ATOM 563 N N . LEU A 1 75 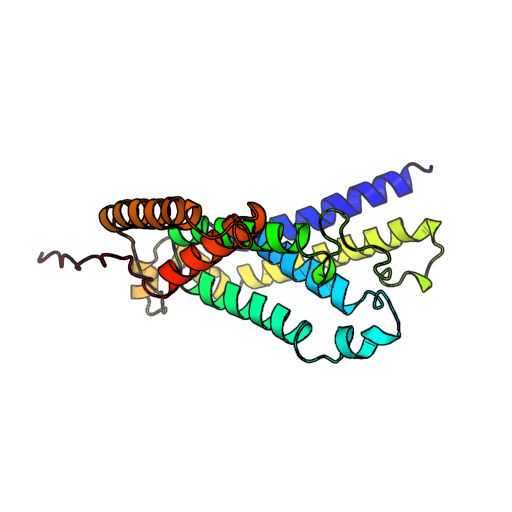? 13.091 -6.630 3.462 1.00 53.97 75 LEU A N 1
ATOM 564 C CA . LEU A 1 75 ? 11.841 -6.147 2.863 1.00 53.97 75 LEU A CA 1
ATOM 565 C C . LEU A 1 75 ? 10.644 -6.933 3.397 1.00 53.97 75 LEU A C 1
ATOM 567 O O . LEU A 1 75 ? 9.642 -6.326 3.768 1.00 53.97 75 LEU A O 1
ATOM 571 N N . LYS A 1 76 ? 10.778 -8.258 3.555 1.00 55.44 76 LYS A N 1
ATOM 572 C CA . LYS A 1 76 ? 9.806 -9.067 4.295 1.00 55.44 76 LYS A CA 1
ATOM 573 C C . LYS A 1 76 ? 9.717 -8.617 5.755 1.00 55.44 76 LYS A C 1
ATOM 575 O O . LYS A 1 76 ? 8.617 -8.387 6.227 1.00 55.44 76 LYS A O 1
ATOM 580 N N . LEU A 1 77 ? 10.842 -8.391 6.439 1.00 50.66 77 LEU A N 1
ATOM 581 C CA . LEU A 1 77 ? 10.876 -7.839 7.796 1.00 50.66 77 LEU A CA 1
ATOM 582 C C . LEU A 1 77 ? 10.275 -6.436 7.815 1.00 50.66 77 LEU A C 1
ATOM 584 O O . 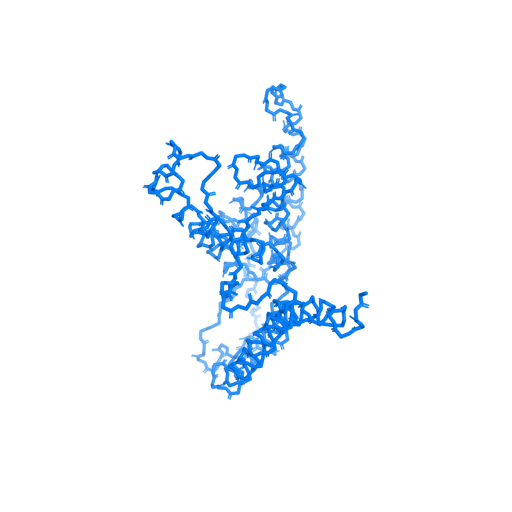LEU A 1 77 ? 9.572 -6.122 8.747 1.00 50.66 77 LEU A O 1
ATOM 588 N N . GLY A 1 78 ? 10.482 -5.601 6.798 1.00 57.94 78 GLY A N 1
ATOM 589 C CA . GLY A 1 78 ? 9.879 -4.275 6.687 1.00 57.94 78 GLY A CA 1
ATOM 590 C C . GLY A 1 78 ? 8.359 -4.345 6.557 1.00 57.94 78 GLY A C 1
ATOM 591 O O . GLY A 1 78 ? 7.657 -3.622 7.253 1.00 57.94 78 GLY A O 1
ATOM 592 N N . ILE A 1 79 ? 7.840 -5.260 5.736 1.00 59.06 79 ILE A N 1
ATOM 593 C CA . ILE A 1 79 ? 6.400 -5.517 5.590 1.00 59.06 79 ILE A CA 1
ATOM 594 C C . ILE A 1 79 ? 5.824 -6.146 6.865 1.00 59.06 79 ILE A C 1
ATOM 596 O O . ILE A 1 79 ? 4.783 -5.701 7.341 1.00 59.06 79 ILE A O 1
ATOM 600 N N . ASP A 1 80 ? 6.510 -7.125 7.451 1.00 54.69 80 ASP A N 1
ATOM 601 C CA . ASP A 1 80 ? 6.104 -7.816 8.676 1.00 54.69 80 ASP A CA 1
ATOM 602 C C . ASP A 1 80 ? 6.178 -6.880 9.889 1.00 54.69 80 ASP A C 1
ATOM 604 O O . ASP A 1 80 ? 5.311 -6.929 10.754 1.00 54.69 80 ASP A O 1
ATOM 608 N N . LEU A 1 81 ? 7.168 -5.986 9.950 1.00 54.41 81 LEU A N 1
ATOM 609 C CA . LEU A 1 81 ? 7.350 -5.003 11.014 1.00 54.41 81 LEU A CA 1
ATOM 610 C C . LEU A 1 81 ? 6.326 -3.888 10.846 1.00 54.41 81 LEU A C 1
ATOM 612 O O . LEU A 1 81 ? 5.559 -3.650 11.765 1.00 54.41 81 LEU A O 1
ATOM 616 N N . VAL A 1 82 ? 6.204 -3.265 9.670 1.00 60.22 82 VAL A N 1
ATOM 617 C CA . VAL A 1 82 ? 5.169 -2.246 9.430 1.00 60.22 82 VAL A CA 1
ATOM 618 C C . VAL A 1 82 ? 3.765 -2.835 9.620 1.00 60.22 82 VAL A C 1
ATOM 620 O O . VAL A 1 82 ? 2.915 -2.202 10.249 1.00 60.22 82 VAL A O 1
ATOM 623 N N . GLY A 1 83 ? 3.518 -4.060 9.158 1.00 55.84 83 GLY A N 1
ATOM 624 C CA . GLY A 1 83 ? 2.287 -4.806 9.407 1.00 55.84 83 GLY A CA 1
ATOM 625 C C . GLY A 1 83 ? 2.060 -5.043 10.900 1.00 55.84 83 GLY A C 1
ATOM 626 O O . GLY A 1 83 ? 1.035 -4.637 11.436 1.00 55.84 83 GLY A O 1
ATOM 627 N N . ALA A 1 84 ? 3.033 -5.601 11.621 1.00 58.47 84 ALA A N 1
ATOM 628 C CA . ALA A 1 84 ? 2.934 -5.837 13.063 1.00 58.47 84 ALA A CA 1
ATOM 629 C C . ALA A 1 84 ? 2.759 -4.548 13.881 1.00 58.47 84 ALA A C 1
ATOM 631 O O . ALA A 1 84 ? 2.143 -4.582 14.947 1.00 58.47 84 ALA A O 1
ATOM 632 N N . ILE A 1 85 ? 3.289 -3.424 13.396 1.00 57.78 85 ILE A N 1
ATOM 633 C CA . ILE A 1 85 ? 3.190 -2.103 14.021 1.00 57.78 85 ILE A CA 1
ATOM 634 C C . ILE A 1 85 ? 1.798 -1.515 13.805 1.00 57.78 85 ILE A C 1
ATOM 636 O O . ILE A 1 85 ? 1.149 -1.080 14.754 1.00 57.78 85 ILE A O 1
ATOM 640 N N . THR A 1 86 ? 1.321 -1.525 12.563 1.00 60.91 86 THR A N 1
ATOM 641 C CA . THR A 1 86 ? 0.040 -0.913 12.189 1.00 60.91 86 THR A CA 1
ATOM 642 C C . THR A 1 86 ? -1.153 -1.738 12.655 1.00 60.91 86 THR A C 1
ATOM 644 O O . THR A 1 86 ? -2.144 -1.166 13.093 1.00 60.91 86 THR A O 1
ATOM 647 N N . LEU A 1 87 ? -1.043 -3.070 12.700 1.00 58.94 87 LEU A N 1
ATOM 648 C CA . LEU A 1 87 ? -2.102 -3.953 13.205 1.00 58.94 87 LEU A CA 1
ATOM 649 C C . LEU A 1 87 ? -2.393 -3.777 14.709 1.00 58.94 87 LEU A C 1
ATOM 651 O O . LEU A 1 87 ? -3.418 -4.260 15.190 1.00 58.94 87 LEU A O 1
ATOM 655 N N . ARG A 1 88 ? -1.520 -3.086 15.459 1.00 59.56 88 ARG A N 1
ATOM 656 C CA . ARG A 1 88 ? -1.703 -2.782 16.892 1.00 59.56 88 ARG A CA 1
ATOM 657 C C . ARG A 1 88 ? -2.420 -1.456 17.154 1.00 59.56 88 ARG A C 1
ATOM 659 O O . ARG A 1 88 ? -2.755 -1.184 18.304 1.00 59.56 88 ARG A O 1
ATOM 666 N N . LEU A 1 89 ? -2.641 -0.635 16.126 1.00 65.06 89 LEU A N 1
ATOM 667 C CA . LEU A 1 89 ? -3.183 0.719 16.249 1.00 65.06 89 LEU A CA 1
ATOM 668 C C . LEU A 1 89 ? -4.594 0.796 15.656 1.00 65.06 89 LEU A C 1
ATOM 670 O O . LEU A 1 89 ? -4.898 0.139 14.663 1.00 65.06 89 LEU A O 1
ATOM 674 N N . ARG A 1 90 ? -5.469 1.609 16.257 1.00 65.00 90 ARG A N 1
ATOM 675 C CA . ARG A 1 90 ? -6.845 1.856 15.789 1.00 65.00 90 ARG A CA 1
ATOM 676 C C . ARG A 1 90 ? -7.210 3.335 15.942 1.00 65.00 90 ARG A C 1
ATOM 678 O O . ARG A 1 90 ? -6.528 4.073 16.653 1.00 65.00 90 ARG A O 1
ATOM 685 N N . GLY A 1 91 ? -8.266 3.761 15.249 1.00 69.56 91 GLY A N 1
ATOM 686 C CA . GLY A 1 91 ? -8.718 5.156 15.231 1.00 69.56 91 GLY A CA 1
ATOM 687 C C . GLY A 1 91 ? -7.673 6.112 14.644 1.00 69.56 91 GLY A C 1
ATOM 688 O O . GLY A 1 91 ? -6.885 5.730 13.777 1.00 69.56 91 GLY A O 1
ATOM 689 N N . ASP A 1 92 ? -7.627 7.343 15.148 1.00 71.75 92 ASP A N 1
ATOM 690 C CA . ASP A 1 92 ? -6.757 8.405 14.617 1.00 71.75 92 ASP A CA 1
ATOM 691 C C . ASP A 1 92 ? -5.256 8.088 14.751 1.00 71.75 92 ASP A C 1
ATOM 693 O O . ASP A 1 92 ? -4.440 8.516 13.931 1.00 71.75 92 ASP A O 1
ATOM 697 N N . TYR A 1 93 ? -4.876 7.266 15.735 1.00 70.25 93 TYR A N 1
ATOM 698 C CA . TYR A 1 93 ? -3.490 6.824 15.921 1.00 70.25 93 TYR A CA 1
ATOM 699 C C . TYR A 1 93 ? -2.998 5.946 14.772 1.00 70.25 93 TYR A C 1
ATOM 701 O O . TYR A 1 93 ? -1.827 6.040 14.392 1.00 70.25 93 TYR A O 1
ATOM 709 N N . LEU A 1 94 ? -3.876 5.116 14.196 1.00 74.06 94 LEU A N 1
ATOM 710 C CA . LEU A 1 94 ? -3.547 4.327 13.011 1.00 74.06 94 LEU A CA 1
ATOM 711 C C . LEU A 1 94 ? -3.271 5.252 11.821 1.00 74.06 94 LEU A C 1
ATOM 713 O O . LEU A 1 94 ? -2.271 5.076 11.126 1.00 74.06 94 LEU A O 1
ATOM 717 N N . ALA A 1 95 ? -4.102 6.276 11.622 1.00 76.25 95 ALA A N 1
ATOM 718 C CA . ALA A 1 95 ? -3.956 7.228 10.525 1.00 76.25 95 ALA A CA 1
ATOM 719 C C . ALA A 1 95 ? -2.635 8.011 10.603 1.00 76.25 95 ALA A C 1
ATOM 721 O O . ALA A 1 95 ? -1.875 8.045 9.635 1.00 76.25 95 ALA A O 1
ATOM 722 N N . ILE A 1 96 ? -2.326 8.579 11.772 1.00 77.00 96 ILE A N 1
ATOM 723 C CA . ILE A 1 96 ? -1.105 9.370 11.991 1.00 77.00 96 ILE A CA 1
ATOM 724 C C . ILE A 1 96 ? 0.142 8.493 11.843 1.00 77.00 96 ILE A C 1
ATOM 726 O O . ILE A 1 96 ? 1.095 8.866 11.157 1.00 77.00 96 ILE A O 1
ATOM 730 N N . SER A 1 97 ? 0.135 7.308 12.456 1.00 76.00 97 SER A N 1
ATOM 731 C CA . SER A 1 97 ? 1.306 6.424 12.444 1.00 76.00 97 SER A CA 1
ATOM 732 C C . SER A 1 97 ? 1.574 5.865 11.053 1.00 76.00 97 SER A C 1
ATOM 734 O O . SER A 1 97 ? 2.722 5.812 10.623 1.00 76.00 97 SER A O 1
ATOM 736 N N . THR A 1 98 ? 0.523 5.488 10.318 1.00 79.25 98 THR A N 1
ATOM 737 C CA . THR A 1 98 ? 0.668 4.995 8.942 1.00 79.25 98 THR A CA 1
ATOM 738 C C . THR A 1 98 ? 1.219 6.078 8.019 1.00 79.25 98 THR A C 1
ATOM 740 O O . THR A 1 98 ? 2.109 5.779 7.228 1.00 79.25 98 THR A O 1
ATOM 743 N N . LEU A 1 99 ? 0.777 7.335 8.152 1.00 84.81 99 LEU A N 1
ATOM 744 C CA . LEU A 1 99 ? 1.354 8.460 7.409 1.00 84.81 99 LEU A CA 1
ATOM 745 C C . LEU A 1 99 ? 2.846 8.647 7.723 1.00 84.81 99 LEU A C 1
ATOM 747 O O . LEU A 1 99 ? 3.651 8.748 6.800 1.00 84.81 99 LEU A O 1
ATOM 751 N N . GLY A 1 100 ? 3.217 8.648 9.008 1.00 81.75 100 GLY A N 1
ATOM 752 C CA . GLY A 1 100 ? 4.615 8.766 9.429 1.00 81.75 100 GLY A CA 1
ATOM 753 C C . GLY A 1 100 ? 5.493 7.656 8.848 1.00 81.75 100 GLY A C 1
ATOM 754 O O . GLY A 1 100 ? 6.549 7.934 8.289 1.00 81.75 100 GLY A O 1
ATOM 755 N N . ILE A 1 101 ? 5.015 6.409 8.892 1.00 78.31 101 ILE A N 1
ATOM 756 C CA . ILE A 1 101 ? 5.709 5.262 8.294 1.00 78.31 101 ILE A CA 1
ATOM 757 C C . ILE A 1 101 ? 5.831 5.420 6.777 1.00 78.31 101 ILE A C 1
ATOM 759 O O . ILE A 1 101 ? 6.912 5.209 6.230 1.00 78.31 101 ILE A O 1
ATOM 763 N N . ALA A 1 102 ? 4.749 5.794 6.089 1.00 83.94 102 ALA A N 1
ATOM 764 C CA . ALA A 1 102 ? 4.768 5.968 4.641 1.00 83.94 102 ALA A CA 1
ATOM 765 C C . ALA A 1 102 ? 5.785 7.028 4.210 1.00 83.94 102 ALA A C 1
ATOM 767 O O . ALA A 1 102 ? 6.514 6.824 3.240 1.00 83.94 102 ALA A O 1
ATOM 768 N N . GLU A 1 103 ? 5.883 8.118 4.968 1.00 87.69 103 GLU A N 1
ATOM 769 C CA . GLU A 1 103 ? 6.853 9.173 4.710 1.00 87.69 103 GLU A CA 1
ATOM 770 C C . GLU A 1 103 ? 8.288 8.735 5.026 1.00 87.69 103 GLU A C 1
ATOM 772 O O . GLU A 1 103 ? 9.193 8.997 4.236 1.00 87.69 103 GLU A O 1
ATOM 777 N N . SER A 1 104 ? 8.513 7.996 6.118 1.00 82.19 104 SER A N 1
ATOM 778 C CA . SER A 1 104 ? 9.827 7.410 6.413 1.00 82.19 104 SER A CA 1
ATOM 779 C C . SER A 1 104 ? 10.291 6.457 5.308 1.00 82.19 104 SER A C 1
ATOM 781 O O . SER A 1 104 ? 11.439 6.544 4.874 1.00 82.19 104 SER A O 1
ATOM 783 N N . VAL A 1 105 ? 9.400 5.597 4.805 1.00 79.69 105 VAL A N 1
ATOM 784 C CA . VAL A 1 105 ? 9.678 4.698 3.672 1.00 79.69 105 VAL A CA 1
ATOM 785 C C . VAL A 1 105 ? 10.008 5.500 2.413 1.00 79.69 105 VAL A C 1
ATOM 787 O O . VAL A 1 105 ? 11.004 5.223 1.744 1.00 79.69 105 VAL A O 1
ATOM 790 N N . ARG A 1 106 ? 9.205 6.523 2.095 1.00 86.19 106 ARG A N 1
ATOM 791 C CA . ARG A 1 106 ? 9.434 7.394 0.935 1.00 86.19 106 ARG A CA 1
ATOM 792 C C . ARG A 1 106 ? 10.801 8.074 1.014 1.00 86.19 106 ARG A C 1
ATOM 794 O O . ARG A 1 106 ? 11.547 8.063 0.038 1.00 86.19 106 ARG A O 1
ATOM 801 N N . LEU A 1 107 ? 11.144 8.641 2.170 1.00 85.12 107 LEU A N 1
ATOM 802 C CA . LEU A 1 107 ? 12.431 9.298 2.392 1.00 85.12 107 LEU A CA 1
ATOM 803 C C . LEU A 1 107 ? 13.596 8.313 2.304 1.00 85.12 107 LEU A C 1
ATOM 805 O O . LEU A 1 107 ? 14.605 8.652 1.693 1.00 85.12 107 LEU A O 1
ATOM 809 N N . MET A 1 108 ? 13.458 7.104 2.847 1.00 80.38 108 MET A N 1
ATOM 810 C CA . MET A 1 108 ? 14.481 6.065 2.737 1.00 80.38 108 MET A CA 1
ATOM 811 C C . MET A 1 108 ? 14.797 5.759 1.268 1.00 80.38 108 MET A C 1
ATOM 813 O O . MET A 1 108 ? 15.949 5.873 0.860 1.00 80.38 108 MET A O 1
ATOM 817 N N . PHE A 1 109 ? 13.790 5.486 0.433 1.00 78.00 109 PHE A N 1
ATOM 818 C CA . PHE A 1 109 ? 14.030 5.207 -0.988 1.00 78.00 109 PHE A CA 1
ATOM 819 C C . PHE A 1 109 ? 14.593 6.405 -1.767 1.00 78.00 109 PHE A C 1
ATOM 821 O O . PHE A 1 109 ? 15.419 6.223 -2.658 1.00 78.00 109 PHE A O 1
ATOM 828 N N . LEU A 1 110 ? 14.201 7.637 -1.423 1.00 82.88 110 LEU A N 1
ATOM 829 C CA . LEU A 1 110 ? 14.717 8.840 -2.086 1.00 82.88 110 LEU A CA 1
ATOM 830 C C . LEU A 1 110 ? 16.159 9.194 -1.696 1.00 82.88 110 LEU A C 1
ATOM 832 O O . LEU A 1 110 ? 16.839 9.874 -2.468 1.00 82.88 110 LEU A O 1
ATOM 836 N N . ASN A 1 111 ? 16.629 8.753 -0.528 1.00 78.12 111 ASN A N 1
ATOM 837 C CA . ASN A 1 111 ? 17.964 9.074 -0.021 1.00 78.12 111 ASN A CA 1
ATOM 838 C C . ASN A 1 111 ? 18.973 7.941 -0.220 1.00 78.12 111 ASN A C 1
ATOM 840 O O . ASN A 1 111 ? 20.128 8.203 -0.564 1.00 78.12 111 ASN A O 1
ATOM 844 N N . GLU A 1 112 ? 18.547 6.691 -0.059 1.00 74.75 112 GLU A N 1
ATOM 845 C CA . GLU A 1 112 ? 19.433 5.533 -0.105 1.00 74.75 112 GLU A CA 1
ATOM 846 C C . GLU A 1 112 ? 19.716 5.107 -1.552 1.00 74.75 112 GLU A C 1
ATOM 848 O O . GLU A 1 112 ? 19.002 4.308 -2.165 1.00 74.75 112 GLU A O 1
ATOM 853 N N . LYS A 1 113 ? 20.799 5.651 -2.122 1.00 73.06 113 LYS A N 1
ATOM 854 C CA . LYS A 1 113 ? 21.223 5.358 -3.504 1.00 73.06 113 LYS A CA 1
ATOM 855 C C . LYS A 1 113 ? 21.544 3.883 -3.729 1.00 73.06 113 LYS A C 1
ATOM 857 O O . LYS A 1 113 ? 21.223 3.364 -4.791 1.00 73.06 113 LYS A O 1
ATOM 862 N N . TRP A 1 114 ? 22.153 3.228 -2.743 1.00 68.19 114 TRP A N 1
ATOM 863 C CA . TRP A 1 114 ? 22.494 1.805 -2.814 1.00 68.19 114 TRP A CA 1
ATOM 864 C C . TRP A 1 114 ? 21.250 0.911 -2.867 1.00 68.19 114 TRP A C 1
ATOM 866 O O . TRP A 1 114 ? 21.314 -0.184 -3.412 1.00 68.19 114 TRP A O 1
ATOM 876 N N . LEU A 1 115 ? 20.123 1.387 -2.330 1.00 69.25 115 LEU A N 1
ATOM 877 C CA . LEU A 1 115 ? 18.883 0.626 -2.248 1.00 69.25 115 LEU A CA 1
ATOM 878 C C . LEU A 1 115 ? 17.952 0.891 -3.432 1.00 69.25 115 LEU A C 1
ATOM 880 O O . LEU A 1 115 ? 17.388 -0.038 -3.988 1.00 69.25 115 LEU A O 1
ATOM 884 N N . ALA A 1 116 ? 17.744 2.157 -3.793 1.00 73.06 116 ALA A N 1
ATOM 885 C CA . ALA A 1 116 ? 16.704 2.545 -4.751 1.00 73.06 116 ALA A CA 1
ATOM 886 C C . ALA A 1 116 ? 17.161 3.599 -5.763 1.00 73.06 116 ALA A C 1
ATOM 888 O O . ALA A 1 116 ? 16.332 4.214 -6.435 1.00 73.06 116 ALA A O 1
ATOM 889 N N . ASN A 1 117 ? 18.477 3.822 -5.872 1.00 72.81 117 ASN A N 1
ATOM 890 C CA . ASN A 1 117 ? 19.067 4.853 -6.729 1.00 72.81 117 ASN A CA 1
ATOM 891 C C . ASN A 1 117 ? 18.570 6.282 -6.389 1.00 72.81 117 ASN A C 1
ATOM 893 O O . ASN A 1 117 ? 18.639 7.208 -7.202 1.00 72.81 117 ASN A O 1
ATOM 897 N N . GLY A 1 118 ? 18.097 6.477 -5.152 1.00 74.75 118 GLY A N 1
ATOM 898 C CA . GLY A 1 118 ? 17.642 7.757 -4.621 1.00 74.75 118 GLY A CA 1
ATOM 899 C C . GLY A 1 118 ? 16.495 8.373 -5.428 1.00 74.75 118 GLY A C 1
ATOM 900 O O . GLY A 1 118 ? 15.614 7.685 -5.939 1.00 74.75 118 GLY A O 1
ATOM 901 N N . SER A 1 119 ? 16.526 9.695 -5.604 1.00 83.38 119 SER A N 1
ATOM 902 C CA . SER A 1 119 ? 15.504 10.447 -6.350 1.00 83.38 119 SER A CA 1
ATOM 903 C C . SER A 1 119 ? 15.378 10.094 -7.836 1.00 83.38 119 SER A C 1
ATOM 905 O O . SER A 1 119 ? 14.396 10.487 -8.461 1.00 83.38 119 SER A O 1
ATOM 907 N N . ARG A 1 120 ? 16.345 9.366 -8.412 1.00 77.94 120 ARG A N 1
ATOM 908 C CA . ARG A 1 120 ? 16.278 8.899 -9.807 1.00 77.94 120 ARG A CA 1
ATOM 909 C C . ARG A 1 120 ? 15.392 7.665 -9.972 1.00 77.94 120 ARG A C 1
ATOM 911 O O . ARG A 1 120 ? 14.916 7.428 -11.076 1.00 77.94 120 ARG A O 1
ATOM 918 N N . GLY A 1 121 ? 15.173 6.904 -8.899 1.00 78.19 121 GLY A N 1
ATOM 919 C CA . GLY A 1 121 ? 14.436 5.646 -8.942 1.00 78.19 121 GLY A CA 1
ATOM 920 C C . GLY A 1 121 ? 15.161 4.530 -9.703 1.00 78.19 121 GLY A C 1
ATOM 921 O O . GLY A 1 121 ? 16.242 4.712 -10.277 1.00 78.19 121 GLY A O 1
ATOM 922 N N . LEU A 1 122 ? 14.552 3.345 -9.685 1.00 77.81 122 LEU A N 1
ATOM 923 C CA . LEU A 1 122 ? 15.053 2.160 -10.377 1.00 77.81 122 LEU A CA 1
ATOM 924 C C . LEU A 1 122 ? 14.723 2.231 -11.875 1.00 77.81 122 LEU A C 1
ATOM 926 O O . LEU A 1 122 ? 13.641 2.669 -12.262 1.00 77.81 122 LEU A O 1
ATOM 930 N N . TYR A 1 123 ? 15.657 1.786 -12.711 1.00 77.19 123 TYR A N 1
ATOM 931 C CA . TYR A 1 123 ? 15.534 1.734 -14.169 1.00 77.19 123 TYR A CA 1
ATOM 932 C C . TYR A 1 123 ? 15.932 0.342 -14.673 1.00 77.19 123 TYR A C 1
ATOM 934 O O . TYR A 1 123 ? 16.508 -0.443 -13.925 1.00 77.19 123 TYR A O 1
ATOM 942 N N . ASN A 1 124 ? 15.615 0.030 -15.934 1.00 76.62 124 ASN A N 1
ATOM 943 C CA . ASN A 1 124 ? 15.839 -1.292 -16.541 1.00 76.62 124 ASN A CA 1
ATOM 944 C C . ASN A 1 124 ? 15.140 -2.457 -15.814 1.00 76.62 124 ASN A C 1
ATOM 946 O O . ASN A 1 124 ? 15.625 -3.586 -15.840 1.00 76.62 124 ASN A O 1
ATOM 950 N N . ILE A 1 125 ? 13.983 -2.196 -15.198 1.00 80.31 125 ILE A N 1
ATOM 951 C CA . ILE A 1 125 ? 13.137 -3.253 -14.635 1.00 80.31 125 ILE A CA 1
ATOM 952 C C . ILE A 1 125 ? 12.652 -4.139 -15.797 1.00 80.31 125 ILE A C 1
ATOM 954 O O . ILE A 1 125 ? 12.065 -3.600 -16.746 1.00 80.31 125 ILE A O 1
ATOM 958 N N . PRO A 1 126 ? 12.879 -5.467 -15.757 1.00 79.88 126 PRO A N 1
ATOM 959 C CA . PRO A 1 126 ? 12.435 -6.359 -16.817 1.00 79.88 126 PRO A CA 1
ATOM 960 C C . PRO A 1 126 ? 10.931 -6.265 -17.058 1.00 79.88 126 PRO A C 1
ATOM 962 O O . PRO A 1 126 ? 10.117 -6.252 -16.133 1.00 79.88 126 PRO A O 1
ATOM 965 N N . LYS A 1 127 ? 10.563 -6.203 -18.336 1.00 85.44 127 LYS A N 1
ATOM 966 C CA . LYS A 1 127 ? 9.174 -6.117 -18.778 1.00 85.44 127 LYS A CA 1
ATOM 967 C C . LYS A 1 127 ? 8.501 -7.485 -18.661 1.00 85.44 127 LYS A C 1
ATOM 969 O O . LYS A 1 127 ? 8.974 -8.464 -19.237 1.00 85.44 127 LYS A O 1
ATOM 974 N N . PHE A 1 128 ? 7.381 -7.558 -17.946 1.00 83.31 128 PHE A N 1
ATOM 975 C CA . PHE A 1 128 ? 6.595 -8.787 -17.826 1.00 83.31 128 PHE A CA 1
ATOM 976 C C . PHE A 1 128 ? 6.075 -9.224 -19.202 1.00 83.31 128 PHE A C 1
ATOM 978 O O . PHE A 1 128 ? 5.350 -8.470 -19.842 1.00 83.31 128 PHE A O 1
ATOM 985 N N . LEU A 1 129 ? 6.449 -10.429 -19.651 1.00 86.12 129 LEU A N 1
ATOM 986 C CA . LEU A 1 129 ? 6.165 -10.936 -21.006 1.00 86.12 129 LEU A CA 1
ATOM 987 C C . LEU A 1 129 ? 6.707 -10.032 -22.133 1.00 86.12 129 LEU A C 1
ATOM 989 O O . LEU A 1 129 ? 6.206 -10.065 -23.253 1.00 86.12 129 LEU A O 1
ATOM 993 N N . GLY A 1 130 ? 7.740 -9.229 -21.851 1.00 84.50 130 GLY A N 1
ATOM 994 C CA . GLY A 1 130 ? 8.320 -8.298 -22.821 1.00 84.50 130 GLY A CA 1
ATOM 995 C C . GLY A 1 130 ? 8.890 -8.980 -24.063 1.00 84.50 130 GLY A C 1
ATOM 996 O O . GLY A 1 130 ? 8.756 -8.443 -25.154 1.00 84.50 130 GLY A O 1
ATOM 997 N N . ASP A 1 131 ? 9.445 -10.182 -23.910 1.00 87.75 131 ASP A N 1
ATOM 998 C CA . ASP A 1 131 ? 10.056 -10.936 -25.014 1.00 87.75 131 ASP A CA 1
ATOM 999 C C . ASP A 1 131 ? 9.024 -11.582 -25.956 1.00 87.75 131 ASP A C 1
ATOM 1001 O O . ASP A 1 131 ? 9.378 -12.109 -27.007 1.00 87.75 131 ASP A O 1
ATOM 1005 N N . TRP A 1 132 ? 7.741 -11.583 -25.576 1.00 86.94 132 TRP A N 1
ATOM 1006 C CA . TRP A 1 132 ? 6.678 -12.281 -26.306 1.00 86.94 132 TRP A CA 1
ATOM 1007 C C . TRP A 1 132 ? 6.038 -11.410 -27.390 1.00 86.94 132 TRP A C 1
ATOM 1009 O O . TRP A 1 132 ? 5.291 -11.917 -28.226 1.00 86.94 132 TRP A O 1
ATOM 1019 N N . VAL A 1 133 ? 6.299 -10.103 -27.364 1.00 91.19 133 VAL A N 1
ATOM 1020 C CA . VAL A 1 133 ? 5.708 -9.119 -28.272 1.00 91.19 133 VAL A CA 1
ATOM 1021 C C . VAL A 1 133 ? 6.755 -8.121 -28.736 1.00 91.19 133 VAL A C 1
ATOM 1023 O O . VAL A 1 133 ? 7.748 -7.862 -28.059 1.00 91.19 133 VAL A O 1
ATOM 1026 N N . SER A 1 134 ? 6.521 -7.525 -29.901 1.00 90.25 134 SER A N 1
ATOM 1027 C CA . SER A 1 134 ? 7.371 -6.449 -30.394 1.00 90.25 134 SER A CA 1
ATOM 1028 C C . SER A 1 134 ? 7.305 -5.227 -29.453 1.00 90.25 134 SER A C 1
ATOM 1030 O O . SER A 1 134 ? 6.251 -4.966 -28.860 1.00 90.25 134 SER A O 1
ATOM 1032 N N . PRO A 1 135 ? 8.405 -4.462 -29.283 1.00 86.25 135 PRO A N 1
ATOM 1033 C CA . PRO A 1 135 ? 8.464 -3.354 -28.323 1.00 86.25 135 PRO A CA 1
ATOM 1034 C C . PRO A 1 135 ? 7.387 -2.276 -28.504 1.00 86.25 135 PRO A C 1
ATOM 1036 O O . PRO A 1 135 ? 6.992 -1.645 -27.528 1.00 86.25 135 PRO A O 1
ATOM 1039 N N . ASP A 1 136 ? 6.914 -2.079 -29.733 1.00 85.44 136 ASP A N 1
ATOM 1040 C CA . ASP A 1 136 ? 5.841 -1.161 -30.124 1.00 85.44 136 ASP A CA 1
ATOM 1041 C C . ASP A 1 136 ? 4.445 -1.630 -29.683 1.00 85.44 136 ASP A C 1
ATOM 1043 O O . ASP A 1 136 ? 3.565 -0.807 -29.453 1.00 85.44 136 ASP A O 1
ATOM 1047 N N . GLN A 1 137 ? 4.248 -2.938 -29.498 1.00 88.75 137 GLN A N 1
ATOM 1048 C CA . GLN A 1 137 ? 2.969 -3.532 -29.088 1.00 88.75 137 GLN A CA 1
ATOM 1049 C C . GLN A 1 137 ? 2.879 -3.797 -27.580 1.00 88.75 137 GLN A C 1
ATOM 1051 O O . GLN A 1 137 ? 1.812 -4.149 -27.068 1.00 88.75 137 GLN A O 1
ATOM 1056 N N . TYR A 1 138 ? 3.983 -3.617 -26.852 1.00 90.12 138 TYR A N 1
ATOM 1057 C CA . TYR A 1 138 ? 4.067 -3.941 -25.431 1.00 90.12 138 TYR A CA 1
ATOM 1058 C C . TYR A 1 138 ? 3.057 -3.167 -24.574 1.00 90.12 138 TYR A C 1
ATOM 1060 O O . TYR A 1 138 ? 2.439 -3.752 -23.687 1.00 90.12 138 TYR A O 1
ATOM 1068 N N . ASP A 1 139 ? 2.842 -1.880 -24.855 1.00 89.81 139 ASP A N 1
ATOM 1069 C CA . ASP A 1 139 ? 1.909 -1.051 -24.082 1.00 89.81 139 ASP A CA 1
ATOM 1070 C C . ASP A 1 139 ? 0.472 -1.582 -24.177 1.00 89.81 139 ASP A C 1
ATOM 1072 O O . ASP A 1 139 ? -0.277 -1.553 -23.202 1.00 89.81 139 ASP A O 1
ATOM 1076 N N . LEU A 1 140 ? 0.093 -2.148 -25.325 1.00 91.44 140 LEU A N 1
ATOM 1077 C CA . LEU A 1 140 ? -1.219 -2.763 -25.502 1.00 91.44 140 LEU A CA 1
ATOM 1078 C C . LEU A 1 140 ? -1.329 -4.092 -24.742 1.00 91.44 140 LEU A C 1
ATOM 1080 O O . LEU A 1 140 ? -2.326 -4.322 -24.056 1.00 91.44 140 LEU A O 1
ATOM 1084 N N . LEU A 1 141 ? -0.303 -4.950 -24.819 1.00 91.56 141 LEU A N 1
ATOM 1085 C CA . LEU A 1 141 ? -0.252 -6.199 -24.050 1.00 91.56 141 LEU A CA 1
ATOM 1086 C C . LEU A 1 141 ? -0.350 -5.913 -22.547 1.00 91.56 141 LEU A C 1
ATOM 1088 O O . LEU A 1 141 ? -1.170 -6.506 -21.847 1.00 91.56 141 LEU A O 1
ATOM 1092 N N . TYR A 1 142 ? 0.473 -4.990 -22.053 1.00 90.94 142 TYR A N 1
ATOM 1093 C CA . TYR A 1 142 ? 0.516 -4.655 -20.638 1.00 90.94 142 TYR A CA 1
ATOM 1094 C C . TYR A 1 142 ? -0.792 -4.009 -20.172 1.00 90.94 142 TYR A C 1
ATOM 1096 O O . TYR A 1 142 ? -1.273 -4.325 -19.085 1.00 90.94 142 TYR A O 1
ATOM 1104 N N . PHE A 1 143 ? -1.434 -3.190 -21.012 1.00 92.25 143 PHE A N 1
ATOM 1105 C CA . PHE A 1 143 ? -2.774 -2.677 -20.735 1.00 92.25 143 PHE A CA 1
ATOM 1106 C C . PHE A 1 143 ? -3.798 -3.804 -20.543 1.00 92.25 143 PHE A C 1
ATOM 1108 O O . PHE A 1 143 ? -4.534 -3.797 -19.556 1.00 92.25 143 PHE A O 1
ATOM 1115 N N . ILE A 1 144 ? -3.807 -4.813 -21.422 1.00 92.38 144 ILE A N 1
ATOM 1116 C CA . ILE A 1 144 ? -4.686 -5.985 -21.280 1.00 92.38 144 ILE A CA 1
ATOM 1117 C C . ILE A 1 144 ? -4.397 -6.719 -19.965 1.00 92.38 144 ILE A C 1
ATOM 1119 O O . ILE A 1 144 ? -5.332 -7.043 -19.233 1.00 92.38 144 ILE A O 1
ATOM 1123 N N . VAL A 1 145 ? -3.121 -6.936 -19.626 1.00 90.94 145 VAL A N 1
ATOM 1124 C CA . VAL A 1 145 ? -2.722 -7.565 -18.355 1.00 90.94 145 VAL A CA 1
ATOM 1125 C C . VAL A 1 145 ? -3.258 -6.776 -17.159 1.00 90.94 145 VAL A C 1
ATOM 1127 O O . VAL A 1 145 ? -3.864 -7.368 -16.267 1.00 90.94 145 VAL A O 1
ATOM 1130 N N . VAL A 1 146 ? -3.096 -5.450 -17.148 1.00 90.94 146 VAL A N 1
ATOM 1131 C CA . VAL A 1 146 ? -3.598 -4.583 -16.071 1.00 90.94 146 VAL A CA 1
ATOM 1132 C C . VAL A 1 146 ? -5.114 -4.698 -15.929 1.00 90.94 146 VAL A C 1
ATOM 1134 O O . VAL A 1 146 ? -5.604 -4.841 -14.811 1.00 90.94 146 VAL A O 1
ATOM 1137 N N . ILE A 1 147 ? -5.863 -4.692 -17.034 1.00 94.06 147 ILE A N 1
ATOM 1138 C CA . ILE A 1 147 ? -7.324 -4.839 -17.005 1.00 94.06 147 ILE A CA 1
ATOM 1139 C C . ILE A 1 147 ? -7.742 -6.219 -16.486 1.00 94.06 147 ILE A C 1
ATOM 1141 O O . ILE A 1 147 ? -8.645 -6.305 -15.653 1.00 94.06 147 ILE A O 1
ATOM 1145 N N . VAL A 1 148 ? -7.075 -7.292 -16.918 1.00 93.38 148 VAL A N 1
ATOM 1146 C CA . VAL A 1 148 ? -7.348 -8.656 -16.436 1.00 93.38 148 VAL A CA 1
ATOM 1147 C C . VAL A 1 148 ? -7.069 -8.772 -14.937 1.00 93.38 148 VAL A C 1
ATOM 1149 O O . VAL A 1 148 ? -7.903 -9.301 -14.202 1.00 93.38 148 VAL A O 1
ATOM 1152 N N . VAL A 1 149 ? -5.937 -8.243 -14.464 1.00 87.75 149 VAL A N 1
ATOM 1153 C CA . VAL A 1 149 ? -5.583 -8.236 -13.036 1.00 87.75 149 VAL A CA 1
ATOM 1154 C C . VAL A 1 149 ? -6.579 -7.404 -12.234 1.00 87.75 149 VAL A C 1
ATOM 1156 O O . VAL A 1 149 ? -7.062 -7.867 -11.204 1.00 87.75 149 VAL A O 1
ATOM 1159 N N . LEU A 1 150 ? -6.936 -6.208 -12.707 1.00 87.50 150 LEU A N 1
ATOM 1160 C CA . LEU A 1 150 ? -7.926 -5.351 -12.059 1.00 87.50 150 LEU A CA 1
ATOM 1161 C C . LEU A 1 150 ? -9.285 -6.052 -11.946 1.00 87.50 150 LEU A C 1
ATOM 1163 O O . LEU A 1 150 ? -9.877 -6.050 -10.869 1.00 87.50 150 LEU A O 1
ATOM 1167 N N . ALA A 1 151 ? -9.761 -6.681 -13.024 1.00 93.06 151 ALA A N 1
ATOM 1168 C CA . ALA A 1 151 ? -11.013 -7.430 -13.022 1.00 93.06 151 ALA A CA 1
ATOM 1169 C C . ALA A 1 151 ? -10.955 -8.615 -12.046 1.00 93.06 151 ALA A C 1
ATOM 1171 O O . ALA A 1 151 ? -11.856 -8.784 -11.224 1.00 93.06 151 ALA A O 1
ATOM 1172 N N . ALA A 1 152 ? -9.875 -9.400 -12.078 1.00 89.81 152 ALA A N 1
ATOM 1173 C CA . ALA A 1 152 ? -9.678 -10.521 -11.164 1.00 89.81 152 ALA A CA 1
ATOM 1174 C C . ALA A 1 152 ? -9.672 -10.070 -9.694 1.00 89.81 152 ALA A C 1
ATOM 1176 O O . ALA A 1 152 ? -10.361 -10.666 -8.864 1.00 89.81 152 ALA A O 1
ATOM 1177 N N . LEU A 1 153 ? -8.949 -8.990 -9.376 1.00 83.19 153 LEU A N 1
ATOM 1178 C CA . LEU A 1 153 ? -8.918 -8.404 -8.036 1.00 83.19 153 LEU A CA 1
ATOM 1179 C C . LEU A 1 153 ? -10.292 -7.881 -7.624 1.00 83.19 153 LEU A C 1
ATOM 1181 O O . LEU A 1 153 ? -10.732 -8.171 -6.517 1.00 83.19 153 LEU A O 1
ATOM 1185 N N . TYR A 1 154 ? -10.996 -7.171 -8.505 1.00 88.31 154 TYR A N 1
ATOM 1186 C CA . TYR A 1 154 ? -12.348 -6.686 -8.241 1.00 88.31 154 TYR A CA 1
ATOM 1187 C C . TYR A 1 154 ? -13.300 -7.833 -7.867 1.00 88.31 154 TYR A C 1
ATOM 1189 O O . TYR A 1 154 ? -13.939 -7.782 -6.816 1.00 88.31 154 TYR A O 1
ATOM 1197 N N . PHE A 1 155 ? -13.338 -8.906 -8.665 1.00 92.12 155 PHE A N 1
ATOM 1198 C CA . PHE A 1 155 ? -14.188 -10.065 -8.380 1.00 92.12 155 PHE A CA 1
ATOM 1199 C C . PHE A 1 155 ? -13.775 -10.801 -7.100 1.00 92.12 155 PHE A C 1
ATOM 1201 O O . PHE A 1 155 ? -14.639 -11.209 -6.319 1.00 92.12 155 PHE A O 1
ATOM 1208 N N . ALA A 1 156 ? -12.472 -10.957 -6.852 1.00 80.62 156 ALA A N 1
ATOM 1209 C CA . ALA A 1 156 ? -11.969 -11.567 -5.622 1.00 80.62 156 ALA A CA 1
ATOM 1210 C C . ALA A 1 156 ? -12.379 -10.755 -4.384 1.00 80.62 156 ALA A C 1
ATOM 1212 O O . ALA A 1 156 ? -12.856 -11.316 -3.396 1.00 80.62 156 ALA A O 1
ATOM 1213 N N . VAL A 1 157 ? -12.250 -9.430 -4.465 1.00 79.81 157 VAL A N 1
ATOM 1214 C CA . VAL A 1 157 ? -12.630 -8.488 -3.411 1.00 79.81 157 VAL A CA 1
ATOM 1215 C C . VAL A 1 157 ? -14.132 -8.536 -3.160 1.00 79.81 157 VAL A C 1
ATOM 1217 O O . VAL A 1 157 ? -14.546 -8.697 -2.014 1.00 79.81 157 VAL A O 1
ATOM 1220 N N . GLN A 1 158 ? -14.953 -8.497 -4.209 1.00 86.25 158 GLN A N 1
ATOM 1221 C CA . GLN A 1 158 ? -16.406 -8.591 -4.086 1.00 86.25 158 GLN A CA 1
ATOM 1222 C C . GLN A 1 158 ? -16.830 -9.905 -3.416 1.00 86.25 158 GLN A C 1
ATOM 1224 O O . GLN A 1 158 ? -17.583 -9.902 -2.443 1.00 86.25 158 GLN A O 1
ATOM 1229 N N . ARG A 1 159 ? -16.239 -11.030 -3.834 1.00 84.56 159 ARG A N 1
ATOM 1230 C CA . ARG A 1 159 ? -16.486 -12.334 -3.208 1.00 84.56 159 ARG A CA 1
ATOM 1231 C C . ARG A 1 159 ? -16.056 -12.376 -1.738 1.00 84.56 159 ARG A C 1
ATOM 1233 O O . ARG A 1 159 ? -16.746 -12.991 -0.924 1.00 84.56 159 ARG A O 1
ATOM 1240 N N . ALA A 1 160 ? -14.948 -11.727 -1.378 1.00 75.88 160 ALA A N 1
ATOM 1241 C CA . ALA A 1 160 ? -14.489 -11.629 0.007 1.00 75.88 160 ALA A CA 1
ATOM 1242 C C . ALA A 1 160 ? -15.425 -10.764 0.870 1.00 75.88 160 ALA A C 1
ATOM 1244 O O . ALA A 1 160 ? -15.730 -11.127 2.008 1.00 75.88 160 ALA A O 1
ATOM 1245 N N . ILE A 1 161 ? -15.932 -9.661 0.324 1.00 77.88 161 ILE A N 1
ATOM 1246 C CA . ILE A 1 161 ? -16.863 -8.742 0.991 1.00 77.88 161 ILE A CA 1
ATOM 1247 C C . ILE A 1 161 ? -18.243 -9.378 1.213 1.00 77.88 161 ILE A C 1
ATOM 1249 O O . ILE A 1 161 ? -18.862 -9.181 2.263 1.00 77.88 161 ILE A O 1
ATOM 1253 N N . ASP A 1 162 ? -18.729 -10.159 0.252 1.00 86.62 162 ASP A N 1
ATOM 1254 C CA . ASP A 1 162 ? -20.028 -10.836 0.354 1.00 86.62 162 ASP A CA 1
ATOM 1255 C C . ASP A 1 162 ? -19.971 -12.081 1.254 1.00 86.62 162 ASP A C 1
ATOM 1257 O O . ASP A 1 162 ? -20.997 -12.604 1.704 1.00 86.62 162 ASP A O 1
ATOM 1261 N N . SER A 1 163 ? -18.762 -12.537 1.589 1.00 81.38 163 SER A N 1
ATOM 1262 C CA . SER A 1 163 ? -18.532 -13.657 2.497 1.00 81.38 163 SER A CA 1
ATOM 1263 C C . SER A 1 163 ? -18.908 -13.328 3.959 1.00 81.38 163 SER A C 1
ATOM 1265 O O . SER A 1 163 ? -19.060 -12.159 4.336 1.00 81.38 163 SER A O 1
ATOM 1267 N N . PRO A 1 164 ? -19.028 -14.346 4.838 1.00 80.88 164 PRO A N 1
ATOM 1268 C CA . PRO A 1 164 ? -19.227 -14.128 6.272 1.00 80.88 164 PRO A CA 1
ATOM 1269 C C . PRO A 1 164 ? -18.180 -13.200 6.900 1.00 80.88 164 PRO A C 1
ATOM 1271 O O . PRO A 1 164 ? -18.514 -12.436 7.800 1.00 80.88 164 PRO A O 1
ATOM 1274 N N . TRP A 1 165 ? -16.939 -13.232 6.404 1.00 77.19 165 TRP A N 1
ATOM 1275 C CA . TRP A 1 165 ? -15.861 -12.372 6.884 1.00 77.19 165 TRP A CA 1
ATOM 1276 C C . TRP A 1 165 ? -16.149 -10.892 6.605 1.00 77.19 165 TRP A C 1
ATOM 1278 O O . TRP A 1 165 ? -16.099 -10.075 7.522 1.00 77.19 165 TRP A O 1
ATOM 1288 N N . GLY A 1 166 ? -16.561 -10.552 5.381 1.00 78.94 166 GLY A N 1
ATOM 1289 C CA . GLY A 1 166 ? -16.915 -9.177 5.024 1.00 78.94 166 GLY A CA 1
ATOM 1290 C C . GLY A 1 166 ? -18.150 -8.656 5.767 1.00 78.94 166 GLY A C 1
ATOM 1291 O O . GLY A 1 166 ? -18.197 -7.487 6.148 1.00 78.94 166 GLY A O 1
ATOM 1292 N N . ARG A 1 167 ? -19.130 -9.524 6.065 1.00 83.19 167 ARG A N 1
ATOM 1293 C CA . ARG A 1 167 ? -20.267 -9.169 6.941 1.00 83.19 167 ARG A CA 1
ATOM 1294 C C . ARG A 1 167 ? -19.824 -8.823 8.364 1.00 83.19 167 ARG A C 1
ATOM 1296 O O . ARG A 1 167 ? -20.319 -7.847 8.912 1.00 83.19 167 ARG A O 1
ATOM 1303 N N . VAL A 1 168 ? -18.879 -9.574 8.932 1.00 79.88 168 VAL A N 1
ATOM 1304 C CA . VAL A 1 168 ? -18.327 -9.285 10.266 1.00 79.88 168 VAL A CA 1
ATOM 1305 C C . VAL A 1 168 ? -17.559 -7.962 10.273 1.00 79.88 168 VAL A C 1
ATOM 1307 O O . VAL A 1 168 ? -17.732 -7.184 11.201 1.00 79.88 168 VAL A O 1
ATOM 1310 N N . LEU A 1 169 ? -16.763 -7.665 9.242 1.00 76.88 169 LEU A N 1
ATOM 1311 C CA . LEU A 1 169 ? -16.043 -6.387 9.157 1.00 76.88 169 LEU A CA 1
ATOM 1312 C C . LEU A 1 169 ? -16.982 -5.177 9.126 1.00 76.88 169 LEU A C 1
ATOM 1314 O O . LEU A 1 169 ? -16.742 -4.210 9.846 1.00 76.88 169 LEU A O 1
ATOM 1318 N N . ARG A 1 170 ? -18.068 -5.255 8.345 1.00 82.25 170 ARG A N 1
ATOM 1319 C CA . ARG A 1 170 ? -19.095 -4.203 8.315 1.00 82.25 170 ARG A CA 1
ATOM 1320 C C . ARG A 1 170 ? -19.775 -4.031 9.673 1.00 82.25 170 ARG A C 1
ATOM 1322 O O . ARG A 1 170 ? -19.922 -2.903 10.119 1.00 82.25 170 ARG A O 1
ATOM 1329 N N . ALA A 1 171 ? -20.104 -5.131 10.354 1.00 82.31 171 ALA A N 1
ATOM 1330 C CA . ALA A 1 171 ? -20.696 -5.078 11.691 1.00 82.31 171 ALA A CA 1
ATOM 1331 C C . ALA A 1 171 ? -19.752 -4.427 12.721 1.00 82.31 171 ALA A C 1
ATOM 1333 O O . ALA A 1 171 ? -20.181 -3.551 13.463 1.00 82.31 171 ALA A O 1
ATOM 1334 N N . ILE A 1 172 ? -18.455 -4.775 12.706 1.00 77.31 172 ILE A N 1
ATOM 1335 C CA . ILE A 1 172 ? -17.434 -4.140 13.565 1.00 77.31 172 ILE A CA 1
ATOM 1336 C C . ILE A 1 172 ? -17.357 -2.632 13.300 1.00 77.31 172 ILE A C 1
ATOM 1338 O O . ILE A 1 172 ? -17.207 -1.855 14.238 1.00 77.31 172 ILE A O 1
ATOM 1342 N N . ARG A 1 173 ? -17.433 -2.222 12.028 1.00 77.88 173 ARG A N 1
ATOM 1343 C CA . ARG A 1 173 ? -17.408 -0.809 11.632 1.00 77.88 173 ARG A CA 1
ATOM 1344 C C . ARG A 1 173 ? -18.638 -0.039 12.129 1.00 77.88 173 ARG A C 1
ATOM 1346 O O . ARG A 1 173 ? -18.505 1.141 12.439 1.00 77.88 173 ARG A O 1
ATOM 1353 N N . GLU A 1 174 ? -19.815 -0.661 12.124 1.00 84.12 174 GLU A N 1
ATOM 1354 C CA . GLU A 1 174 ? -21.077 -0.027 12.531 1.00 84.12 174 GLU A CA 1
ATOM 1355 C C . GLU A 1 174 ? -21.220 0.058 14.054 1.00 84.12 174 GLU A C 1
ATOM 1357 O O . GLU A 1 174 ? -21.508 1.134 14.574 1.00 84.12 174 GLU A O 1
ATOM 1362 N N . ASP A 1 175 ? -20.995 -1.052 14.762 1.00 83.69 175 ASP A N 1
ATOM 1363 C CA . ASP A 1 175 ? -21.043 -1.113 16.222 1.00 83.69 175 ASP A CA 1
ATOM 1364 C C . ASP A 1 175 ? -20.093 -2.201 16.749 1.00 83.69 175 ASP A C 1
ATOM 1366 O O . ASP A 1 175 ? -20.364 -3.412 16.721 1.00 83.69 175 ASP A O 1
ATOM 1370 N N . GLU A 1 176 ? -18.943 -1.742 17.242 1.00 76.94 176 GLU A N 1
ATOM 1371 C CA . GLU A 1 176 ? -17.903 -2.594 17.806 1.00 76.94 176 GLU A CA 1
ATOM 1372 C C . GLU A 1 176 ? -18.390 -3.334 19.063 1.00 76.94 176 GLU A C 1
ATOM 1374 O O . GLU A 1 176 ? -18.095 -4.520 19.242 1.00 76.94 176 GLU A O 1
ATOM 1379 N N . GLU A 1 177 ? -19.158 -2.656 19.923 1.00 77.19 177 GLU A N 1
ATOM 1380 C CA . GLU A 1 177 ? -19.618 -3.202 21.201 1.00 77.19 177 GLU A CA 1
ATOM 1381 C C . GLU A 1 177 ? -20.731 -4.233 20.994 1.00 77.19 177 GLU A C 1
ATOM 1383 O O . GLU A 1 177 ? -20.667 -5.318 21.578 1.00 77.19 177 GLU A O 1
ATOM 1388 N N . ALA A 1 178 ? -21.691 -3.967 20.103 1.00 81.44 178 ALA A N 1
ATOM 1389 C CA . ALA A 1 178 ? -22.727 -4.933 19.738 1.00 81.44 178 ALA A CA 1
ATOM 1390 C C . ALA A 1 178 ? -22.135 -6.168 19.040 1.00 81.44 178 ALA A C 1
ATOM 1392 O O . ALA A 1 178 ? -22.544 -7.302 19.308 1.00 81.44 178 ALA A O 1
ATOM 1393 N N . THR A 1 179 ? -21.123 -5.978 18.187 1.00 82.19 179 THR A N 1
ATOM 1394 C CA . THR A 1 179 ? -20.443 -7.097 17.518 1.00 82.19 179 THR A CA 1
ATOM 1395 C C . THR A 1 179 ? -19.654 -7.956 18.509 1.00 82.19 179 THR A C 1
ATOM 1397 O O . THR A 1 179 ? -19.667 -9.188 18.409 1.00 82.19 179 THR A O 1
ATOM 1400 N N . ALA A 1 180 ? -19.015 -7.333 19.504 1.00 79.94 180 ALA A N 1
ATOM 1401 C CA . ALA A 1 180 ? -18.359 -8.043 20.598 1.00 79.94 180 ALA A CA 1
ATOM 1402 C C . ALA A 1 180 ? -19.366 -8.796 21.485 1.00 79.94 180 ALA A C 1
ATOM 1404 O O . ALA A 1 180 ? -19.129 -9.953 21.837 1.00 79.94 180 ALA A O 1
ATOM 1405 N N . ALA A 1 181 ? -20.520 -8.187 21.784 1.00 82.19 181 ALA A N 1
ATOM 1406 C CA . ALA A 1 181 ? -21.609 -8.816 22.534 1.00 82.19 181 ALA A CA 1
ATOM 1407 C C . ALA A 1 181 ? -22.204 -10.038 21.807 1.00 82.19 181 ALA A C 1
ATOM 1409 O O . ALA A 1 181 ? -22.617 -11.000 22.451 1.00 82.19 181 ALA A O 1
ATOM 1410 N N . ALA A 1 182 ? -22.159 -10.059 20.470 1.00 83.69 182 ALA A N 1
ATOM 1411 C CA . ALA A 1 182 ? -22.516 -11.216 19.645 1.00 83.69 182 ALA A CA 1
ATOM 1412 C C . ALA A 1 182 ? -21.456 -12.347 19.647 1.00 83.69 182 ALA A C 1
ATOM 1414 O O . ALA A 1 182 ? -21.535 -13.282 18.843 1.00 83.69 182 ALA A O 1
ATOM 1415 N N . GLY A 1 183 ? -20.443 -12.272 20.520 1.00 79.06 183 GLY A N 1
ATOM 1416 C CA . GLY A 1 183 ? -19.419 -13.304 20.703 1.00 79.06 183 GLY A CA 1
ATOM 1417 C C . GLY A 1 183 ? -18.319 -13.298 19.639 1.00 79.06 183 GLY A C 1
ATOM 1418 O O . GLY A 1 183 ? -17.614 -14.296 19.474 1.00 79.06 183 GLY A O 1
ATOM 1419 N N . LYS A 1 184 ? -18.169 -12.207 18.877 1.00 76.44 184 LYS A N 1
ATOM 1420 C CA . LYS A 1 184 ? -17.045 -12.031 17.948 1.00 76.44 184 LYS A CA 1
ATOM 1421 C C . LYS A 1 184 ? -15.885 -11.354 18.675 1.00 76.44 184 LYS A C 1
ATOM 1423 O O . LYS A 1 184 ? -16.085 -10.432 19.452 1.00 76.44 184 LYS A O 1
ATOM 1428 N N . ASN A 1 185 ? -14.658 -11.808 18.425 1.00 63.19 185 ASN A N 1
ATOM 1429 C CA . ASN A 1 185 ? -13.473 -11.188 19.016 1.00 63.19 185 ASN A CA 1
ATOM 1430 C C . ASN A 1 185 ? -13.217 -9.828 18.362 1.00 63.19 185 ASN A C 1
ATOM 1432 O O . ASN A 1 185 ? -12.744 -9.769 17.226 1.00 63.19 185 ASN A O 1
ATOM 1436 N N . VAL A 1 186 ? -13.507 -8.752 19.093 1.00 60.84 186 VAL A N 1
ATOM 1437 C CA . VAL A 1 186 ? -13.234 -7.379 18.666 1.00 60.84 186 VAL A CA 1
ATOM 1438 C C . VAL A 1 186 ? -12.202 -6.759 19.613 1.00 60.84 186 VAL A C 1
ATOM 1440 O O . VAL A 1 186 ? -12.343 -6.819 20.833 1.00 60.84 186 VAL A O 1
ATOM 1443 N N . PHE A 1 187 ? -11.086 -6.280 19.056 1.00 55.50 187 PHE A N 1
ATOM 1444 C CA . PHE A 1 187 ? -9.933 -5.779 19.816 1.00 55.50 187 PHE A CA 1
ATOM 1445 C C . PHE A 1 187 ? -10.059 -4.272 20.065 1.00 55.50 187 PHE A C 1
ATOM 1447 O O . PHE A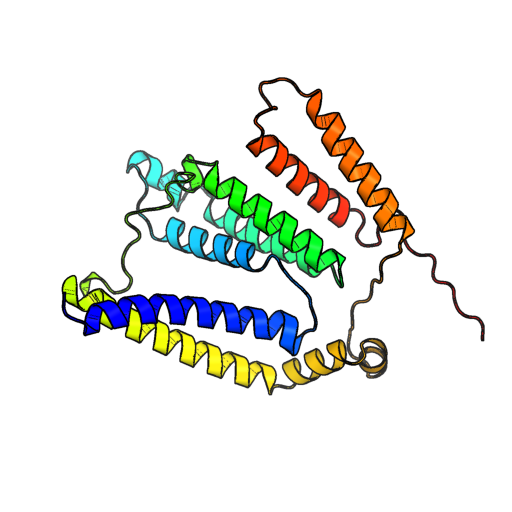 1 187 ? -10.046 -3.500 19.108 1.00 55.50 187 PHE A O 1
ATOM 1454 N N . ARG A 1 188 ? -10.075 -3.871 21.344 1.00 51.03 188 ARG A N 1
ATOM 1455 C CA . ARG A 1 188 ? -10.435 -2.520 21.805 1.00 51.03 188 ARG A CA 1
ATOM 1456 C C . ARG A 1 188 ? -9.257 -1.755 22.414 1.00 51.03 188 ARG A C 1
ATOM 1458 O O . ARG A 1 188 ? -8.709 -2.226 23.407 1.00 51.03 188 ARG A O 1
ATOM 1465 N N . PHE A 1 189 ? -8.971 -0.544 21.918 1.00 43.12 189 PHE A N 1
ATOM 1466 C CA . PHE A 1 189 ? -8.257 0.522 22.647 1.00 43.12 189 PHE A CA 1
ATOM 1467 C C . PHE A 1 189 ? -8.684 1.909 22.126 1.00 43.12 189 PHE A C 1
ATOM 1469 O O . PHE A 1 189 ? -8.438 2.232 20.968 1.00 43.12 189 PHE A O 1
ATOM 1476 N N . ASN A 1 190 ? -9.300 2.719 22.995 1.00 44.94 190 ASN A N 1
ATOM 1477 C CA . ASN A 1 190 ? -9.611 4.135 22.754 1.00 44.94 190 ASN A CA 1
ATOM 1478 C C . ASN A 1 190 ? -8.518 5.004 23.400 1.00 44.94 190 ASN A C 1
ATOM 1480 O O . ASN A 1 190 ? -8.039 4.672 24.486 1.00 44.94 190 ASN A O 1
ATOM 1484 N N . GLY A 1 191 ? -8.093 6.082 22.734 1.00 41.75 191 GLY A N 1
ATOM 1485 C CA . GLY A 1 191 ? -7.049 6.986 23.233 1.00 41.75 191 GLY A CA 1
ATOM 1486 C C . GLY A 1 191 ? -7.596 8.254 23.898 1.00 41.75 191 GLY A C 1
ATOM 1487 O O . GLY A 1 191 ? -8.675 8.726 23.558 1.00 41.75 191 GLY A O 1
ATOM 1488 N N . ASN A 1 192 ? -6.824 8.804 24.842 1.00 40.94 192 ASN A N 1
ATOM 1489 C CA . ASN A 1 192 ? -7.177 9.957 25.682 1.00 40.94 192 ASN A CA 1
ATOM 1490 C C . ASN A 1 192 ? -6.431 11.236 25.238 1.00 40.94 192 ASN A C 1
ATOM 1492 O O . ASN A 1 192 ? -5.220 11.207 24.998 1.00 40.94 192 ASN A O 1
ATOM 1496 N N . ASN A 1 193 ? -7.131 12.377 25.235 1.00 37.97 193 ASN A N 1
ATOM 1497 C CA . ASN A 1 193 ? -6.618 13.724 24.940 1.00 37.97 193 ASN A CA 1
ATOM 1498 C C . ASN A 1 193 ? -5.341 14.095 25.720 1.00 37.97 193 ASN A C 1
ATOM 1500 O O . ASN A 1 193 ? -4.442 14.729 25.166 1.00 37.97 193 ASN A O 1
ATOM 1504 N N . LEU A 1 194 ? -5.205 13.667 26.982 1.00 42.56 194 LEU A N 1
ATOM 1505 C CA . LEU A 1 194 ? -3.988 13.917 27.772 1.00 42.56 194 LEU A CA 1
ATOM 1506 C C . LEU A 1 194 ? -2.760 13.191 27.196 1.00 42.56 194 LEU A C 1
ATOM 1508 O O . LEU A 1 194 ? -1.645 13.709 27.245 1.00 42.56 194 LEU A O 1
ATOM 1512 N N . GLY A 1 195 ? -2.969 11.998 26.632 1.00 49.94 195 GLY A N 1
ATOM 1513 C CA . GLY A 1 195 ? -1.933 11.220 25.961 1.00 49.94 195 GLY A CA 1
ATOM 1514 C C . GLY A 1 195 ? -1.488 11.852 24.643 1.00 49.94 195 GLY A C 1
ATOM 1515 O O . GLY A 1 195 ? -0.299 11.821 24.336 1.00 49.94 195 GLY A O 1
ATOM 1516 N N . ALA A 1 196 ? -2.406 12.480 23.900 1.00 48.16 196 ALA A N 1
ATOM 1517 C CA . ALA A 1 196 ? -2.079 13.228 22.683 1.00 48.16 196 ALA A CA 1
ATOM 1518 C C . ALA A 1 196 ? -1.211 14.465 22.985 1.00 48.16 196 ALA A C 1
ATOM 1520 O O . ALA A 1 196 ? -0.196 14.684 22.324 1.00 48.16 196 ALA A O 1
ATOM 1521 N N . ILE A 1 197 ? -1.554 15.221 24.034 1.00 48.75 197 ILE A N 1
ATOM 1522 C CA . ILE A 1 197 ? -0.791 16.403 24.468 1.00 48.75 197 ILE A CA 1
ATOM 1523 C C . ILE A 1 197 ? 0.623 16.007 24.918 1.00 48.75 197 ILE A C 1
ATOM 1525 O O . ILE A 1 197 ? 1.605 16.593 24.466 1.00 48.75 197 ILE A O 1
ATOM 1529 N N . LEU A 1 198 ? 0.756 14.975 25.756 1.00 55.16 198 LEU A N 1
ATOM 1530 C CA . LEU A 1 198 ? 2.067 14.465 26.176 1.00 55.16 198 LEU A CA 1
ATOM 1531 C C . LEU A 1 198 ? 2.883 13.889 25.018 1.00 55.16 198 LEU A C 1
ATOM 1533 O O . LEU A 1 198 ? 4.091 14.108 24.963 1.00 55.16 198 LEU A O 1
ATOM 1537 N N . GLY A 1 199 ? 2.234 13.203 24.075 1.00 54.00 199 GLY A N 1
ATOM 1538 C CA . GLY A 1 199 ? 2.869 12.745 22.843 1.00 54.00 199 GLY A CA 1
ATOM 1539 C C . GLY A 1 199 ? 3.475 13.903 22.050 1.00 54.00 199 GLY A C 1
ATOM 1540 O O . GLY A 1 199 ? 4.636 13.820 21.660 1.00 54.00 199 GLY A O 1
ATOM 1541 N N . ALA A 1 200 ? 2.743 15.010 21.891 1.00 54.16 200 ALA A N 1
ATOM 1542 C CA . ALA A 1 200 ? 3.232 16.203 21.199 1.00 54.16 200 ALA A CA 1
ATOM 1543 C C . ALA A 1 200 ? 4.466 16.822 21.881 1.00 54.16 200 ALA A C 1
ATOM 1545 O O . ALA A 1 200 ? 5.438 17.151 21.202 1.00 54.16 200 ALA A O 1
ATOM 1546 N N . PHE A 1 201 ? 4.478 16.918 23.216 1.00 67.56 201 PHE A N 1
ATOM 1547 C CA . PHE A 1 201 ? 5.649 17.403 23.957 1.00 67.56 201 PHE A CA 1
ATOM 1548 C C . PHE A 1 201 ? 6.858 16.471 23.835 1.00 67.56 201 PHE A C 1
ATOM 1550 O O . PHE A 1 201 ? 7.985 16.946 23.708 1.00 67.56 201 PHE A O 1
ATOM 1557 N N . VAL A 1 202 ? 6.641 15.153 23.829 1.00 67.06 202 VAL A N 1
ATOM 1558 C CA . VAL A 1 202 ? 7.712 14.168 23.620 1.00 67.06 202 VAL A CA 1
ATOM 1559 C C . VAL A 1 202 ? 8.281 14.277 22.206 1.00 67.06 202 VAL A C 1
ATOM 1561 O O . VAL A 1 202 ? 9.499 14.347 22.057 1.00 67.06 202 VAL A O 1
ATOM 1564 N N . VAL A 1 203 ? 7.427 14.376 21.179 1.00 63.44 203 VAL A N 1
ATOM 1565 C CA . VAL A 1 203 ? 7.845 14.594 19.781 1.00 63.44 203 VAL A CA 1
ATOM 1566 C C . VAL A 1 203 ? 8.676 15.868 19.662 1.00 63.44 203 VAL A C 1
ATOM 1568 O O . VAL A 1 203 ? 9.753 15.847 19.071 1.00 63.44 203 VAL A O 1
ATOM 1571 N N . TRP A 1 204 ? 8.198 16.967 20.248 1.00 68.75 204 TRP A N 1
ATOM 1572 C CA . TRP A 1 204 ? 8.901 18.245 20.239 1.00 68.75 204 TRP A CA 1
ATOM 1573 C C . TRP A 1 204 ? 10.252 18.162 20.958 1.00 68.75 204 TRP A C 1
ATOM 1575 O O . TRP A 1 204 ? 11.254 18.638 20.431 1.00 68.75 204 TRP A O 1
ATOM 1585 N N . GLY A 1 205 ? 10.312 17.489 22.110 1.00 74.50 205 GLY A N 1
ATOM 1586 C CA . GLY A 1 205 ? 11.553 17.265 22.850 1.00 74.50 205 GLY A CA 1
ATOM 1587 C C . GLY A 1 205 ? 12.571 16.435 22.064 1.00 74.50 205 GLY A C 1
ATOM 1588 O O . GLY A 1 205 ? 13.743 16.798 22.010 1.00 74.50 205 GLY A O 1
ATOM 1589 N N . ILE A 1 206 ? 12.125 15.370 21.391 1.00 70.25 206 ILE A N 1
ATOM 1590 C CA . ILE A 1 206 ? 12.969 14.570 20.490 1.00 70.25 206 ILE A CA 1
ATOM 1591 C C . ILE A 1 206 ? 13.467 15.445 19.337 1.00 70.25 206 ILE A C 1
ATOM 1593 O O . ILE A 1 206 ? 14.665 15.491 19.062 1.00 70.25 206 ILE A O 1
ATOM 1597 N N . TRP A 1 207 ? 12.564 16.180 18.688 1.00 65.88 207 TRP A N 1
ATOM 1598 C CA . TRP A 1 207 ? 12.895 17.045 17.563 1.00 65.88 207 TRP A CA 1
ATOM 1599 C C . TRP A 1 207 ? 13.935 18.103 17.942 1.00 65.88 207 TRP A C 1
ATOM 1601 O O . TRP A 1 207 ? 14.963 18.214 17.277 1.00 65.88 207 TRP A O 1
ATOM 1611 N N . SER A 1 208 ? 13.714 18.845 19.029 1.00 73.25 208 SER A N 1
ATOM 1612 C CA . SER A 1 208 ? 14.666 19.847 19.518 1.00 73.25 208 SER A CA 1
ATOM 1613 C C . SER A 1 208 ? 15.968 19.216 20.005 1.00 73.25 208 SER A C 1
ATOM 1615 O O . SER A 1 208 ? 17.035 19.734 19.699 1.00 73.25 208 SER A O 1
ATOM 1617 N N . GLY A 1 209 ? 15.914 18.072 20.691 1.00 73.00 209 GLY A N 1
ATOM 1618 C CA . GLY A 1 209 ? 17.101 17.362 21.172 1.00 73.00 209 GLY A CA 1
ATOM 1619 C C . GLY A 1 209 ? 18.030 16.916 20.040 1.00 73.00 209 GLY A C 1
ATOM 1620 O O . GLY A 1 209 ? 19.248 17.039 20.148 1.00 73.00 209 GLY A O 1
ATOM 1621 N N . THR A 1 210 ? 17.464 16.473 18.913 1.00 71.06 210 THR A N 1
ATOM 1622 C CA . THR A 1 210 ? 18.259 16.048 17.747 1.00 71.06 210 THR A CA 1
ATOM 1623 C C . THR A 1 210 ? 19.017 17.186 17.060 1.00 71.06 210 THR A C 1
ATOM 1625 O O . THR A 1 210 ? 19.941 16.914 16.299 1.00 71.06 210 THR A O 1
ATOM 1628 N N . GLN A 1 211 ? 18.688 18.454 17.339 1.00 70.00 211 GLN A N 1
ATOM 1629 C CA . GLN A 1 211 ? 19.420 19.610 16.799 1.00 70.00 211 GLN A CA 1
ATOM 1630 C C . GLN A 1 211 ? 20.821 19.756 17.404 1.00 70.00 211 GLN A C 1
ATOM 1632 O O . GLN A 1 211 ? 21.679 20.382 16.792 1.00 70.00 211 GLN A O 1
ATOM 1637 N N . PHE A 1 212 ? 21.054 19.163 18.577 1.00 76.06 212 PHE A N 1
ATOM 1638 C CA . PHE A 1 212 ? 22.336 19.204 19.280 1.00 76.06 212 PHE A CA 1
ATOM 1639 C C . PHE A 1 212 ? 23.250 18.016 18.938 1.00 76.06 212 PHE A C 1
ATOM 1641 O O . PHE A 1 212 ? 24.318 17.873 19.532 1.00 76.06 212 PHE A O 1
ATOM 1648 N N . LEU A 1 213 ? 22.837 17.141 18.012 1.00 74.12 213 LEU A N 1
ATOM 1649 C CA . LEU A 1 213 ? 23.657 16.012 17.577 1.00 74.12 213 LEU A CA 1
ATOM 1650 C C . LEU A 1 213 ? 24.832 16.477 16.694 1.00 74.12 213 LEU A C 1
ATOM 1652 O O . LEU A 1 213 ? 24.697 17.470 15.975 1.00 74.12 213 LEU A O 1
ATOM 1656 N N . PRO A 1 214 ? 25.969 15.749 16.705 1.00 76.94 214 PRO A N 1
ATOM 1657 C CA . PRO A 1 214 ? 27.123 16.050 15.859 1.00 76.94 214 PRO A CA 1
ATOM 1658 C C . PRO A 1 214 ? 26.752 16.160 14.373 1.00 76.94 214 PRO A C 1
ATOM 1660 O O . PRO A 1 214 ? 25.896 15.417 13.887 1.00 76.94 214 PRO A O 1
ATOM 1663 N N . GLU A 1 215 ? 27.432 17.038 13.628 1.00 69.12 215 GLU A N 1
ATOM 1664 C CA . GLU A 1 215 ? 27.131 17.307 12.208 1.00 69.12 215 GLU A CA 1
ATOM 1665 C C . GLU A 1 215 ? 27.168 16.058 11.315 1.00 69.12 215 GLU A C 1
ATOM 1667 O O . GLU A 1 215 ? 26.425 15.982 10.340 1.00 69.12 215 GLU A O 1
ATOM 1672 N N . SER A 1 216 ? 27.947 15.037 11.688 1.00 65.25 216 SER A N 1
ATOM 1673 C CA . SER A 1 216 ? 27.998 13.741 10.999 1.00 65.25 216 SER A CA 1
ATOM 1674 C C . SER A 1 216 ? 26.657 12.991 10.976 1.00 65.25 216 SER A C 1
ATOM 1676 O O . SER A 1 216 ? 26.442 12.164 10.094 1.00 65.25 216 SER A O 1
ATOM 1678 N N . ILE A 1 217 ? 25.749 13.285 11.914 1.00 62.19 217 ILE A N 1
ATOM 1679 C CA . ILE A 1 217 ? 24.400 12.698 12.017 1.00 62.19 217 ILE A CA 1
ATOM 1680 C C . ILE A 1 217 ? 23.318 13.735 11.653 1.00 62.19 217 ILE A C 1
ATOM 1682 O O . ILE A 1 217 ? 22.183 13.376 11.341 1.00 62.19 217 ILE A O 1
ATOM 1686 N N . ASN A 1 218 ? 23.659 15.028 11.613 1.00 65.44 218 ASN A N 1
ATOM 1687 C CA . ASN A 1 218 ? 22.734 16.135 11.347 1.00 65.44 218 ASN A CA 1
ATOM 1688 C C . ASN A 1 218 ? 22.458 16.349 9.843 1.00 65.44 218 ASN A C 1
ATOM 1690 O O . ASN A 1 218 ? 22.288 17.474 9.376 1.00 65.44 218 ASN A O 1
ATOM 1694 N N . ASN A 1 219 ? 22.392 15.265 9.066 1.00 72.69 219 ASN A N 1
ATOM 1695 C CA . ASN A 1 219 ? 21.807 15.313 7.732 1.00 72.69 219 ASN A CA 1
ATOM 1696 C C . ASN A 1 219 ? 20.280 15.450 7.894 1.00 72.69 219 ASN A C 1
ATOM 1698 O O . ASN A 1 219 ? 19.679 14.587 8.543 1.00 72.69 219 ASN A O 1
ATOM 1702 N N . PRO A 1 220 ? 19.628 16.477 7.310 1.00 70.56 220 P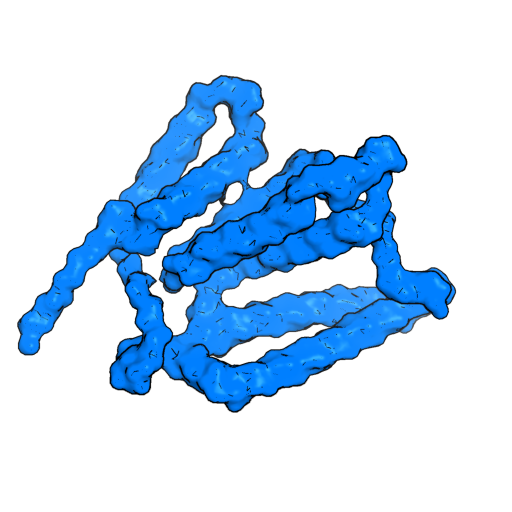RO A N 1
ATOM 1703 C CA . PRO A 1 220 ? 18.192 16.696 7.463 1.00 70.56 220 PRO A CA 1
ATOM 1704 C C . PRO A 1 220 ? 17.365 15.438 7.188 1.00 70.56 220 PRO A C 1
ATOM 1706 O O . PRO A 1 220 ? 16.490 15.095 7.977 1.00 70.56 220 PRO A O 1
ATOM 1709 N N . ASN A 1 221 ? 17.692 14.698 6.129 1.00 68.94 221 ASN A N 1
ATOM 1710 C CA . ASN A 1 221 ? 16.922 13.536 5.698 1.00 68.94 221 ASN A CA 1
ATOM 1711 C C . ASN A 1 221 ? 17.087 12.339 6.641 1.00 68.94 221 ASN A C 1
ATOM 1713 O O . ASN A 1 221 ? 16.102 11.690 6.993 1.00 68.94 221 ASN A O 1
ATOM 1717 N N . LEU A 1 222 ? 18.315 12.094 7.109 1.00 69.12 222 LEU A N 1
ATOM 1718 C CA . LEU A 1 222 ? 18.587 11.073 8.122 1.00 69.12 222 LEU A CA 1
ATOM 1719 C C . LEU A 1 222 ? 17.894 11.426 9.445 1.00 69.12 222 LEU A C 1
ATOM 1721 O O . LEU A 1 222 ? 17.324 10.556 10.097 1.00 69.12 222 LEU A O 1
ATOM 1725 N N . ARG A 1 223 ? 17.869 12.712 9.811 1.00 70.94 223 ARG A N 1
ATOM 1726 C CA . ARG A 1 223 ? 17.190 13.198 11.017 1.00 70.94 223 ARG A CA 1
ATOM 1727 C C . ARG A 1 223 ? 15.681 12.967 10.949 1.00 70.94 223 ARG A C 1
ATOM 1729 O O . ARG A 1 223 ? 15.112 12.438 11.899 1.00 70.94 223 ARG A O 1
ATOM 1736 N N . PHE A 1 224 ? 15.036 13.293 9.827 1.00 70.00 224 PHE A N 1
ATOM 1737 C CA . PHE A 1 224 ? 13.613 13.003 9.612 1.00 70.00 224 PHE A CA 1
ATOM 1738 C C . PHE A 1 224 ? 13.303 11.503 9.686 1.00 70.00 224 PHE A C 1
ATOM 1740 O O . PHE A 1 224 ? 12.319 11.116 10.317 1.00 70.00 224 PHE A O 1
ATOM 1747 N N . PHE A 1 225 ? 14.156 10.661 9.095 1.00 73.25 225 PHE A N 1
ATOM 1748 C CA . PHE A 1 225 ? 14.023 9.207 9.175 1.00 73.25 225 PHE A CA 1
ATOM 1749 C C . PHE A 1 225 ? 14.128 8.696 10.621 1.00 73.25 225 PHE A C 1
ATOM 1751 O O . PHE A 1 225 ? 13.250 7.966 11.077 1.00 73.25 225 PHE A O 1
ATOM 1758 N N . LEU A 1 226 ? 15.151 9.126 11.369 1.00 72.69 226 LEU A N 1
ATOM 1759 C CA . LEU A 1 226 ? 15.362 8.724 12.763 1.00 72.69 226 LEU A CA 1
ATOM 1760 C C . LEU A 1 226 ? 14.220 9.176 13.676 1.00 72.69 226 LEU A C 1
ATOM 1762 O O . LEU A 1 226 ? 13.783 8.409 14.531 1.00 72.69 226 LEU A O 1
ATOM 1766 N N . ILE A 1 227 ? 13.710 10.396 13.482 1.00 71.38 227 ILE A N 1
ATOM 1767 C CA . ILE A 1 227 ? 12.557 10.900 14.233 1.00 71.38 227 ILE A CA 1
ATOM 1768 C C . ILE A 1 227 ? 11.320 10.061 13.911 1.00 71.38 227 ILE A C 1
ATOM 1770 O O . ILE A 1 227 ? 10.665 9.588 14.834 1.00 71.38 227 ILE A O 1
ATOM 1774 N N . GLY A 1 228 ? 11.025 9.818 12.630 1.00 69.69 228 GLY A N 1
ATOM 1775 C CA . GLY A 1 228 ? 9.903 8.968 12.224 1.00 69.69 228 GLY A CA 1
ATOM 1776 C C . GLY A 1 228 ? 9.982 7.572 12.844 1.00 69.69 228 GLY A C 1
ATOM 1777 O O . GLY A 1 228 ? 9.021 7.111 13.460 1.00 69.69 228 GLY A O 1
ATOM 1778 N N . PHE A 1 229 ? 11.158 6.942 12.785 1.00 75.44 229 PHE A N 1
ATOM 1779 C CA . PHE A 1 229 ? 11.400 5.636 13.393 1.00 75.44 229 PHE A CA 1
ATOM 1780 C C . PHE A 1 229 ? 11.213 5.653 14.916 1.00 75.44 229 PHE A C 1
ATOM 1782 O O . PHE A 1 229 ? 10.547 4.780 15.472 1.00 75.44 229 PHE A O 1
ATOM 1789 N N . LEU A 1 230 ? 11.753 6.660 15.606 1.00 73.31 230 LEU A N 1
ATOM 1790 C CA . LEU A 1 230 ? 11.672 6.767 17.062 1.00 73.31 230 LEU A CA 1
ATOM 1791 C C . LEU A 1 230 ? 10.244 7.055 17.544 1.00 73.31 230 LEU A C 1
ATOM 1793 O O . LEU A 1 230 ? 9.818 6.504 18.558 1.00 73.31 230 LEU A O 1
ATOM 1797 N N . LEU A 1 231 ? 9.469 7.847 16.800 1.00 69.69 231 LEU A N 1
ATOM 1798 C CA . LEU A 1 231 ? 8.048 8.067 17.079 1.00 69.69 231 LEU A CA 1
ATOM 1799 C C . LEU A 1 231 ? 7.243 6.777 16.949 1.00 69.69 231 LEU A C 1
ATOM 1801 O O . LEU A 1 231 ? 6.475 6.436 17.849 1.00 69.69 231 LEU A O 1
ATOM 1805 N N . VAL A 1 232 ? 7.468 6.027 15.871 1.00 66.50 232 VAL A N 1
ATOM 1806 C CA . VAL A 1 232 ? 6.859 4.709 15.677 1.00 66.50 232 VAL A CA 1
ATOM 1807 C C . VAL A 1 232 ? 7.254 3.764 16.818 1.00 66.50 232 VAL A C 1
ATOM 1809 O O . VAL A 1 232 ? 6.396 3.093 17.386 1.00 66.50 232 VAL A O 1
ATOM 1812 N N . PHE A 1 233 ? 8.522 3.769 17.230 1.00 72.44 233 PHE A N 1
ATOM 1813 C CA . PHE A 1 233 ? 9.018 2.962 18.345 1.00 72.44 233 PHE A CA 1
ATOM 1814 C C . PHE A 1 233 ? 8.353 3.305 19.690 1.00 72.44 233 PHE A C 1
ATOM 1816 O O . PHE A 1 233 ? 7.943 2.409 20.429 1.00 72.44 233 PHE A O 1
ATOM 1823 N N . VAL A 1 234 ? 8.178 4.591 20.004 1.00 69.38 234 VAL A N 1
ATOM 1824 C CA . VAL A 1 234 ? 7.485 5.038 21.227 1.00 69.38 234 VAL A CA 1
ATOM 1825 C C . VAL A 1 234 ? 6.020 4.600 21.227 1.00 69.38 234 VAL A C 1
ATOM 1827 O O . VAL A 1 234 ? 5.528 4.098 22.241 1.00 69.38 234 VAL A O 1
ATOM 1830 N N . ILE A 1 235 ? 5.337 4.733 20.087 1.00 65.81 235 ILE A N 1
ATOM 1831 C CA . ILE A 1 235 ? 3.946 4.294 19.919 1.00 65.81 235 ILE A CA 1
ATOM 1832 C C . ILE A 1 235 ? 3.826 2.776 20.136 1.00 65.81 235 ILE A C 1
ATOM 1834 O O . ILE A 1 235 ? 2.873 2.314 20.763 1.00 65.81 235 ILE A O 1
ATOM 1838 N N . LEU A 1 236 ? 4.824 1.996 19.711 1.00 63.16 236 LEU A N 1
ATOM 1839 C CA . LEU A 1 236 ? 4.836 0.542 19.897 1.00 63.16 236 LEU A CA 1
ATOM 1840 C C . LEU A 1 236 ? 5.026 0.088 21.336 1.00 63.16 236 LEU A C 1
ATOM 1842 O O . LEU A 1 236 ? 4.435 -0.913 21.742 1.00 63.16 236 LEU A O 1
ATOM 1846 N N . LEU A 1 237 ? 5.864 0.789 22.097 1.00 67.06 237 LEU A N 1
ATOM 1847 C CA . LEU A 1 237 ? 6.090 0.475 23.506 1.00 67.06 237 LEU A CA 1
ATOM 1848 C C . LEU A 1 237 ? 4.909 0.893 24.386 1.00 67.06 237 LEU A C 1
ATOM 1850 O O . LEU A 1 237 ? 4.725 0.358 25.482 1.00 67.06 237 LEU A O 1
ATOM 1854 N N . ARG A 1 238 ? 4.107 1.858 23.930 1.00 67.12 238 ARG A N 1
ATOM 1855 C CA . ARG A 1 238 ? 2.976 2.415 24.679 1.00 67.12 238 ARG A CA 1
ATOM 1856 C C . ARG A 1 238 ? 1.712 2.487 23.802 1.00 67.12 238 ARG A C 1
ATOM 1858 O O . ARG A 1 238 ? 1.195 3.583 23.588 1.00 67.12 238 ARG A O 1
ATOM 1865 N N . PRO A 1 239 ? 1.151 1.341 23.363 1.00 57.44 239 PRO A N 1
ATOM 1866 C CA . PRO A 1 239 ? -0.035 1.309 22.497 1.00 57.44 239 PRO A CA 1
ATOM 1867 C C . PRO A 1 239 ? -1.298 1.861 23.181 1.00 57.44 239 PRO A C 1
ATOM 1869 O O . PRO A 1 239 ? -2.222 2.301 22.511 1.00 57.44 239 PRO A O 1
ATOM 1872 N N . ASN A 1 240 ? -1.308 1.912 24.518 1.00 57.03 240 ASN A N 1
ATOM 1873 C CA . ASN A 1 240 ? -2.381 2.516 25.318 1.00 57.03 240 ASN A CA 1
ATOM 1874 C C . ASN A 1 240 ? -2.224 4.040 25.490 1.00 57.03 240 ASN A C 1
ATOM 1876 O O . ASN A 1 240 ? -2.944 4.644 26.279 1.00 57.03 240 ASN A O 1
ATOM 1880 N N . GLY A 1 241 ? -1.251 4.656 24.814 1.00 58.56 241 GLY A N 1
ATOM 1881 C CA . GLY A 1 241 ? -0.796 6.014 25.088 1.00 58.56 241 GLY A CA 1
ATOM 1882 C C . GLY A 1 241 ? 0.206 6.077 26.247 1.00 58.56 241 GLY A C 1
ATOM 1883 O O . GLY A 1 241 ? 0.313 5.168 27.073 1.00 58.56 241 GLY A O 1
ATOM 1884 N N . ILE A 1 242 ? 0.965 7.177 26.309 1.00 63.47 242 ILE A N 1
ATOM 1885 C CA . ILE A 1 242 ? 1.949 7.440 27.380 1.00 63.47 242 ILE A CA 1
ATOM 1886 C C . ILE A 1 242 ? 1.261 7.456 28.752 1.00 63.47 242 ILE A C 1
ATOM 1888 O O . ILE A 1 242 ? 1.805 6.954 29.735 1.00 63.47 242 ILE A O 1
ATOM 1892 N N . LEU A 1 243 ? 0.036 7.981 28.794 1.00 59.41 243 LEU A N 1
ATOM 1893 C CA . LEU A 1 243 ? -0.864 7.906 29.935 1.00 59.41 243 LEU A CA 1
ATOM 1894 C C . LEU A 1 243 ? -2.103 7.113 29.525 1.00 59.41 243 LEU A C 1
ATOM 1896 O O . LEU A 1 243 ? -3.017 7.657 28.908 1.00 59.41 243 LEU A O 1
ATOM 1900 N N . GLY A 1 244 ? -2.106 5.822 29.850 1.00 52.16 244 GLY A N 1
ATOM 1901 C CA . GLY A 1 244 ? -3.252 4.948 29.615 1.00 52.16 244 GLY A CA 1
ATOM 1902 C C . GLY A 1 244 ? -4.510 5.454 30.317 1.00 52.16 244 GLY A C 1
ATOM 1903 O O . GLY A 1 244 ? -4.461 5.943 31.449 1.00 52.16 244 GLY A O 1
ATOM 1904 N N . GLU A 1 245 ? -5.650 5.338 29.644 1.00 50.28 245 GLU A N 1
ATOM 1905 C CA . GLU A 1 245 ? -6.930 5.770 30.188 1.00 50.28 245 GLU A CA 1
ATOM 1906 C C . GLU A 1 245 ? -7.360 4.844 31.340 1.00 50.28 245 GLU A C 1
ATOM 1908 O O . GLU A 1 245 ? -7.448 3.621 31.190 1.00 50.28 245 GLU A O 1
ATOM 1913 N N . ARG A 1 246 ? -7.615 5.408 32.530 1.00 52.53 246 ARG A N 1
ATOM 1914 C CA . ARG A 1 246 ? -8.229 4.638 33.619 1.00 52.53 246 ARG A CA 1
ATOM 1915 C C . ARG A 1 246 ? -9.691 4.423 33.255 1.00 52.53 246 ARG A C 1
ATOM 1917 O O . ARG A 1 246 ? -10.428 5.400 33.154 1.00 52.53 246 ARG A O 1
ATOM 1924 N N . ARG A 1 247 ? -10.109 3.161 33.104 1.00 51.03 247 ARG A N 1
ATOM 1925 C CA . ARG A 1 247 ? -11.523 2.792 32.948 1.00 51.03 247 ARG A CA 1
ATOM 1926 C C . ARG A 1 247 ? -12.334 3.473 34.053 1.00 51.03 247 ARG A C 1
ATOM 1928 O O . ARG A 1 247 ? -12.275 3.048 35.206 1.00 51.03 247 ARG A O 1
ATOM 1935 N N . ARG A 1 248 ? -13.097 4.516 33.720 1.00 46.03 248 ARG A N 1
ATOM 1936 C CA . ARG A 1 248 ? -14.217 4.923 34.567 1.00 46.03 248 ARG A CA 1
ATOM 1937 C C . ARG A 1 248 ? -15.295 3.881 34.342 1.00 46.03 248 ARG A C 1
ATOM 1939 O O . ARG A 1 248 ? -16.019 3.932 33.356 1.00 46.03 248 ARG A O 1
ATOM 1946 N N . VAL A 1 249 ? -15.340 2.894 35.230 1.00 45.75 249 VAL A N 1
ATOM 1947 C CA . VAL A 1 249 ? -16.531 2.065 35.379 1.00 45.75 249 VAL A CA 1
ATOM 1948 C C . VAL A 1 249 ? -17.637 3.035 35.780 1.00 45.75 249 VAL A C 1
ATOM 1950 O O . VAL A 1 249 ? -17.602 3.593 36.875 1.00 45.75 249 VAL A O 1
ATOM 1953 N N . SER A 1 250 ? -18.558 3.305 34.857 1.00 48.12 250 SER A N 1
ATOM 1954 C CA . SER A 1 250 ? -19.852 3.883 35.195 1.00 48.12 250 SER A CA 1
ATOM 1955 C C . SER A 1 250 ? -20.532 2.869 36.102 1.00 48.12 250 SER A C 1
ATOM 1957 O O . SER A 1 250 ? -21.057 1.871 35.617 1.00 48.12 250 SER A O 1
ATOM 1959 N N . GLN A 1 251 ? -20.433 3.065 37.415 1.00 44.69 251 GLN A N 1
ATOM 1960 C CA . GLN A 1 251 ? -21.348 2.414 38.338 1.00 44.69 251 GLN A CA 1
ATOM 1961 C C . GLN A 1 251 ? -22.707 3.080 38.126 1.00 44.69 251 GLN A C 1
ATOM 1963 O O . GLN A 1 251 ? -22.930 4.198 38.587 1.00 44.69 251 GLN A O 1
ATOM 1968 N N . GLY A 1 252 ? -23.539 2.417 37.331 1.00 40.69 252 GLY A N 1
ATOM 1969 C CA . GLY A 1 252 ? -24.980 2.609 37.260 1.00 40.69 252 GLY A CA 1
ATOM 1970 C C . GLY A 1 252 ? -25.630 1.289 37.617 1.00 40.69 252 GLY A C 1
ATOM 1971 O O . GLY A 1 252 ? -25.149 0.267 37.074 1.00 40.69 252 GLY A O 1
#

Organism: Geodia barretti (NCBI:txid519541)

pLDDT: mean 71.96, std 13.41, range [37.97, 94.06]

Secondary structure (DSSP, 8-state):
--HHHHHHHHHHHHHHHHHHHHHHIIIIIIH----STHHHHHHHHHHHHHHHHSPPSSGGGHIIIIISSSHHHHHHHHHHHHHHHHTT--THHHHHHHHHHHHHHHHHHHH-HHHH-GGG----PPPTTGGGS-TTTHHHHHHHHHHHHHHHHHHHHHHHHHSHHHHHHHHHHH-HHHHHHTT---------HHHHHHHHHHHHHHHHHGGGS-TTT--HHHHHHHHHHHHHHHHHH-TT-SSPPP------

Foldseek 3Di:
DDVVLVVLLVLLVVLVVLVVVLVVCCQCVQQVFQAPLVLLVVLLVVLLLQLQQAQAPDPVCRCCSNVVPPPNVVSVVLCVVLVVLLVLAGDVRSHVLSNLSSVLSLLCLQPPCNRANHVVGDPPRDQDCCVVDDVSCSSVVSSVVSVVVSVVVVVVSVVCCPDPNSVLSNVCNVPVVVSVVVVDDRDDADEDPVLVVVLVVVLVCLLVVCVPDDPVCPDVSSSSSVSSVVSSVVCRVCVCGPDHDDDPPPPD

InterPro domains:
  IPR001851 ABC transporter, permease [PF02653] (12-189)
  IPR043428 High-affinity branched-chain amino acid transport system permease protein LivM-like [PTHR30482] (8-189)
  IPR043428 High-affinity branched-chain amino acid transport system permease protein LivM-like [cd06581] (14-244)

Sequence (252 aa):
MDYIYFLAGFGILAGIYAVFTLGLNIHWGYTGLFNIGIAGFFALGAYTSALLTTAPPSPELFEDFIFGGNLANALKLGIDLVGAITLRLRGDYLAISTLGIAESVRLMFLNEKWLANGSRGLYNIPKFLGDWVSPDQYDLLYFIVVIVVLAALYFAVQRAIDSPWGRVLRAIREDEEATAAAGKNVFRFNGNNLGAILGAFVVWGIWSGTQFLPESINNPNLRFFLIGFLLVFVILLRPNGILGERRRVSQG